Protein AF-A0A813JHK1-F1 (afdb_monomer_lite)

Sequence (325 aa):
DLGLPHCWSEPFTYERCCLAGGDPDCWDHEHQPEVCCHYVQPKTCQRDCLQWDTWRNWLPLLTRWRVKSQSTQDSVLVALFGLLGITNAFYVEFGINDHDNAIQSNSRFLYESTVWMDACDQQFGPRQEFWSLEKGSGTVPKRWHGLLLDVKHSNPGINLHKEEVTWRSVVQIFRKYNVPLEPDYVSIDIDSCDLWVFFALTEVYRPRVLTVEYNAAYPLSNATVADCLRDPPRGSISVLKGGASLASLFLAARERGYIVVWLTCYLDVFLVREDLLCEGQGPRSLRDLEFFGECAGQRVQTEPFAADWNLDFAEWLQQHGRLPF

Radius of gyration: 22.68 Å; chains: 1; bounding box: 59×62×64 Å

pLDDT: mean 80.26, std 18.47, range [34.94, 98.69]

Organism: Polarella glacialis (NCBI:txid89957)

Foldseek 3Di:
DPDDPPQPPDDLALCQLPVVLHDPVSDDPCRGSVNSNVVRVLPQLQDLFDQLVVLVVLLVVADQDDDAAPGRLQVVVLLVCLHNPADQLEEEEEDQPDQPQSRNPSCSCLQPDPDGDNNPVSVDDPDPVVPPPPPPVDPPDRRHDYAYEYCPDADVVNNYDHDDQALVCLCVVCVVVVPDLAHQEYEFDPQFRQLSSVLSSLVRHHYQKYKTWAAQLAALPAFKAFQCLVVDDPCPAPSNQGHTHPNVSCVSQVLSQWAQSDDPQRTITMIGRNSRHDPPHGDDDSVSCVVVRCSHNVDDDPDDRPVPGMDGNVVVCVVPVHRDD

Secondary structure (DSSP, 8-state):
-----GGGSS---HIIIIIS---GGG--SS--HHHHHHHSS------SSB-HHHHHHHGGGS----SSBSSTHHHHHHHHHHHH--SS-EEEEE--S-TTT-TB-SSHHHHH------TT-TT-SS-GGG------SS-PPP--EEEEEESS--BGGGTEEE----TTTHHHHHHHTT--SS-SEEEE-SSS-HHHHHHHHTTT---SEEEEE--TTS-TT--EEE-GGG-PPTT-S-TTT-SB-HHHHHHHHHHTTEEEEEE-TTSEEEEEEGGGBPTT-S--SGGGGGGGGGGSS-S---S---GGGEEEHHHHHHHT-S---

Structure (mmCIF, N/CA/C/O backbone):
data_AF-A0A813JHK1-F1
#
_entry.id   AF-A0A813JHK1-F1
#
loop_
_atom_site.group_PDB
_atom_site.id
_atom_site.type_symbol
_atom_site.label_atom_id
_atom_site.label_alt_id
_atom_site.label_comp_id
_atom_site.label_asym_id
_atom_site.label_entity_id
_atom_site.label_seq_id
_atom_site.pdbx_PDB_ins_code
_atom_site.Cartn_x
_atom_site.Cartn_y
_atom_site.Cartn_z
_atom_site.occupancy
_atom_site.B_iso_or_equiv
_atom_site.auth_seq_id
_atom_site.auth_comp_id
_atom_site.auth_asym_id
_atom_site.auth_atom_id
_atom_site.pdbx_PDB_model_num
ATOM 1 N N . ASP A 1 1 ? -20.945 43.447 36.026 1.00 42.25 1 ASP A N 1
ATOM 2 C CA . ASP A 1 1 ? -20.730 42.035 36.373 1.00 42.25 1 ASP A CA 1
ATOM 3 C C . ASP A 1 1 ? -22.014 41.363 36.789 1.00 42.25 1 ASP A C 1
ATOM 5 O O . ASP A 1 1 ? -22.418 41.446 37.941 1.00 42.25 1 ASP A O 1
ATOM 9 N N . LEU A 1 2 ? -22.687 40.744 35.822 1.00 34.94 2 LEU A N 1
ATOM 10 C CA . LEU A 1 2 ? -23.730 39.765 36.103 1.00 34.94 2 LEU A CA 1
ATOM 11 C C . LEU A 1 2 ? -23.004 38.429 36.266 1.00 34.94 2 LEU A C 1
ATOM 13 O O . LEU A 1 2 ? -22.536 37.867 35.281 1.00 34.94 2 LEU A O 1
ATOM 17 N N . GLY A 1 3 ? -22.810 38.011 37.518 1.00 44.16 3 GLY A N 1
ATOM 18 C CA . GLY A 1 3 ? -22.116 36.779 37.882 1.00 44.16 3 GLY A CA 1
ATOM 19 C C . GLY A 1 3 ? -22.762 35.556 37.242 1.00 44.16 3 GLY A C 1
ATOM 20 O O . GLY A 1 3 ? -23.765 35.052 37.738 1.00 44.16 3 GLY A O 1
ATOM 21 N N . LEU A 1 4 ? -22.168 35.080 36.150 1.00 46.44 4 LEU A N 1
ATOM 22 C CA . LEU A 1 4 ? -22.402 33.730 35.661 1.00 46.44 4 LEU A CA 1
ATOM 23 C C . LEU A 1 4 ? -21.646 32.755 36.582 1.00 46.44 4 LEU A C 1
ATOM 25 O O . LEU A 1 4 ? -20.511 33.056 36.967 1.00 46.44 4 LEU A O 1
ATOM 29 N N . PRO A 1 5 ? -22.242 31.615 36.968 1.00 50.03 5 PRO A N 1
ATOM 30 C CA . PRO A 1 5 ? -21.566 30.622 37.794 1.00 50.03 5 PRO A CA 1
ATOM 31 C C . PRO A 1 5 ? -20.283 30.132 37.109 1.00 50.03 5 PRO A C 1
ATOM 33 O O . PRO A 1 5 ? -20.261 29.923 35.896 1.00 50.03 5 PRO A O 1
ATOM 36 N N . HIS A 1 6 ? -19.235 29.886 37.898 1.00 59.09 6 HIS A N 1
ATOM 37 C CA . HIS A 1 6 ? -17.949 29.292 37.487 1.00 59.09 6 HIS A CA 1
ATOM 38 C C . HIS A 1 6 ? -18.062 27.984 36.669 1.00 59.09 6 HIS A C 1
ATOM 40 O O . HIS A 1 6 ? -17.083 27.519 36.098 1.00 59.09 6 HIS A O 1
ATOM 46 N N . CYS A 1 7 ? -19.253 27.396 36.607 1.00 59.62 7 CYS A N 1
ATOM 47 C CA . CYS A 1 7 ? -19.609 26.155 35.936 1.00 59.62 7 CYS A CA 1
ATOM 48 C C . CYS A 1 7 ? -19.314 26.142 34.421 1.00 59.62 7 CYS A C 1
ATOM 50 O O . CYS A 1 7 ? -18.939 25.099 33.877 1.00 59.62 7 CYS A O 1
ATOM 52 N N . TRP A 1 8 ? -19.448 27.291 33.746 1.00 58.56 8 TRP A N 1
ATOM 53 C CA . TRP A 1 8 ? -19.447 27.395 32.276 1.00 58.56 8 TRP A CA 1
ATOM 54 C C . TRP A 1 8 ? -18.211 28.083 31.672 1.00 58.56 8 TRP A C 1
ATOM 56 O O . TRP A 1 8 ? -18.221 28.450 30.501 1.00 58.56 8 TRP A O 1
ATOM 66 N N . SER A 1 9 ? -17.143 28.293 32.449 1.00 55.38 9 SER A N 1
ATOM 67 C CA . SER A 1 9 ? -15.928 28.975 31.967 1.00 55.38 9 SER A CA 1
ATOM 68 C C . SER A 1 9 ? -14.959 28.082 31.177 1.00 55.38 9 SER A C 1
ATOM 70 O O . SER A 1 9 ? -14.046 28.594 30.536 1.00 55.38 9 SER A O 1
ATOM 72 N N . GLU A 1 10 ? -15.137 26.762 31.243 1.00 56.09 10 GLU A N 1
ATOM 73 C CA . GLU A 1 10 ? -14.333 25.739 30.552 1.00 56.09 10 GLU A CA 1
ATOM 74 C C . GLU A 1 10 ? -15.029 25.284 29.249 1.00 56.09 10 GLU A C 1
ATOM 76 O O . GLU A 1 10 ? -16.262 25.294 29.190 1.00 56.09 10 GLU A O 1
ATOM 81 N N . PRO A 1 11 ? -14.288 24.851 28.209 1.00 57.97 11 PRO A N 1
ATOM 82 C CA . PRO A 1 11 ? -14.870 24.452 26.928 1.00 57.97 11 PRO A CA 1
ATOM 83 C C . PRO A 1 11 ? -15.791 23.224 27.042 1.00 57.97 11 PRO A C 1
ATOM 85 O O . PRO A 1 11 ? -15.526 22.276 27.782 1.00 57.97 11 PRO A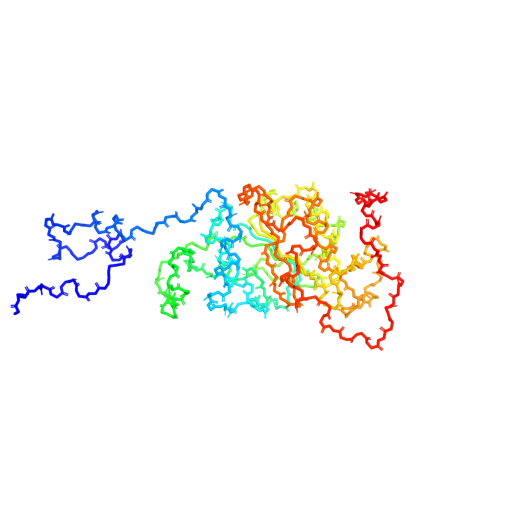 O 1
ATOM 88 N N . PHE A 1 12 ? -16.873 23.225 26.260 1.00 59.25 12 PHE A N 1
ATOM 89 C CA . PHE A 1 12 ? -17.795 22.095 26.137 1.00 59.25 12 PHE A CA 1
ATOM 90 C C . PHE A 1 12 ? -17.113 20.932 25.393 1.00 59.25 12 PHE A C 1
ATOM 92 O O . PHE A 1 12 ? -16.809 21.052 24.206 1.00 59.25 12 PHE A O 1
ATOM 99 N N . THR A 1 13 ? -16.870 19.806 26.071 1.00 60.56 13 THR A N 1
ATOM 100 C CA . THR A 1 13 ? -16.269 18.597 25.475 1.00 60.56 13 THR A CA 1
ATOM 101 C C . THR A 1 13 ? -17.247 17.421 25.480 1.00 60.56 13 THR A C 1
ATOM 103 O O . THR A 1 13 ? -18.101 17.317 26.364 1.00 60.56 13 THR A O 1
ATOM 106 N N . TYR A 1 14 ? -17.104 16.507 24.509 1.00 58.94 14 TYR A N 1
ATOM 107 C CA . TYR A 1 14 ? -17.901 15.273 24.435 1.00 58.94 14 TYR A CA 1
ATOM 108 C C . TYR A 1 14 ? -17.807 14.450 25.722 1.00 58.94 14 TYR A C 1
ATOM 110 O O . TYR A 1 14 ? -18.808 13.966 26.240 1.00 58.94 14 TYR A O 1
ATOM 118 N N . GLU A 1 15 ? -16.608 14.343 26.286 1.00 59.28 15 GLU A N 1
ATOM 119 C CA . GLU A 1 15 ? -16.355 13.556 27.488 1.00 59.28 15 GLU A CA 1
ATOM 120 C C . GLU A 1 15 ? -17.090 14.121 28.708 1.00 59.28 15 GLU A C 1
ATOM 122 O O . GLU A 1 15 ? -17.781 13.384 29.412 1.00 59.28 15 GLU A O 1
ATOM 127 N N . ARG A 1 16 ? -17.056 15.449 28.890 1.00 65.50 16 ARG A N 1
ATOM 128 C CA . ARG A 1 16 ? -17.774 16.122 29.976 1.00 65.50 16 ARG A CA 1
ATOM 129 C C . ARG A 1 16 ? -19.287 16.025 29.808 1.00 65.50 16 ARG A C 1
ATOM 131 O O . ARG A 1 16 ? -19.973 15.766 30.787 1.00 65.50 16 ARG A O 1
ATOM 138 N N . CYS A 1 17 ? -19.811 16.218 28.600 1.00 66.12 17 CYS A N 1
ATOM 139 C CA . CYS A 1 17 ? -21.258 16.314 28.402 1.00 66.12 17 CYS A CA 1
ATOM 140 C C . CYS A 1 17 ? -21.968 14.987 28.109 1.00 66.12 17 CYS A C 1
ATOM 142 O O . CYS A 1 17 ? -23.141 14.865 28.445 1.00 66.12 17 CYS A O 1
ATOM 144 N N . CYS A 1 18 ? -21.295 14.002 27.510 1.00 62.12 18 CYS A N 1
ATOM 145 C CA . CYS A 1 18 ? -21.918 12.746 27.077 1.00 62.12 18 CYS A CA 1
ATOM 146 C C . CYS A 1 18 ? -21.452 11.514 27.859 1.00 62.12 18 CYS A C 1
ATOM 148 O O . CYS A 1 18 ? -22.245 10.596 28.050 1.00 62.12 18 CYS A O 1
ATOM 150 N N . LEU A 1 19 ? -20.184 11.457 28.287 1.00 56.97 19 LEU A N 1
ATOM 151 C CA . LEU A 1 19 ? -19.627 10.264 28.946 1.00 56.97 19 LEU A CA 1
ATOM 152 C C . LEU A 1 19 ? -19.660 10.366 30.472 1.00 56.97 19 LEU A C 1
ATOM 154 O O . LEU A 1 19 ? -20.013 9.401 31.143 1.00 56.97 19 LEU A O 1
ATOM 158 N N . ALA A 1 20 ? -19.328 11.536 31.016 1.00 60.69 20 ALA A N 1
ATOM 159 C CA . ALA A 1 20 ? -19.311 11.780 32.456 1.00 60.69 20 ALA A CA 1
ATOM 160 C C . ALA A 1 20 ? -20.668 12.246 33.022 1.00 60.69 20 ALA A C 1
ATOM 162 O O . ALA A 1 20 ? -20.803 12.359 34.236 1.00 60.69 20 ALA A O 1
ATOM 163 N N . GLY A 1 21 ? -21.661 12.537 32.167 1.00 58.38 21 GLY A N 1
ATOM 164 C CA . GLY A 1 21 ? -22.967 13.085 32.576 1.00 58.38 21 GLY A CA 1
ATOM 165 C C . GLY A 1 21 ? -22.928 14.539 33.079 1.00 58.38 21 GLY A C 1
ATOM 166 O O . GLY A 1 21 ? -23.932 15.036 33.588 1.00 58.38 21 GLY A O 1
ATOM 167 N N . GLY A 1 22 ? -21.779 15.208 32.914 1.00 63.53 22 GLY A N 1
ATOM 168 C CA . GLY A 1 22 ? -21.416 16.516 33.465 1.00 63.53 22 GLY A CA 1
ATOM 169 C C . GLY A 1 22 ? -21.589 16.630 34.976 1.00 63.53 22 GLY A C 1
ATOM 170 O O . GLY A 1 22 ? -21.744 15.639 35.681 1.00 63.53 22 GLY A O 1
ATOM 171 N N . ASP A 1 23 ? -21.509 17.857 35.480 1.00 69.06 23 ASP A N 1
ATOM 172 C CA . ASP A 1 23 ? -21.766 18.140 36.890 1.00 69.06 23 ASP A CA 1
ATOM 173 C C . ASP A 1 23 ? -23.269 18.437 37.060 1.00 69.06 23 ASP A C 1
ATOM 175 O O . ASP A 1 23 ? -23.745 19.416 36.476 1.00 69.06 23 ASP A O 1
ATOM 179 N N . PRO A 1 24 ? -24.027 17.613 37.816 1.00 67.38 24 PRO A N 1
ATOM 180 C CA . PRO A 1 24 ? -25.462 17.792 38.021 1.00 67.38 24 PRO A CA 1
ATOM 181 C C . PRO A 1 24 ? -25.850 19.176 38.541 1.00 67.38 24 PRO A C 1
ATOM 183 O O . PRO A 1 24 ? -26.925 19.670 38.205 1.00 67.38 24 PRO A O 1
ATOM 186 N N . ASP A 1 25 ? -24.965 19.800 39.320 1.00 71.31 25 ASP A N 1
ATOM 187 C CA . ASP A 1 25 ? -25.189 21.108 39.93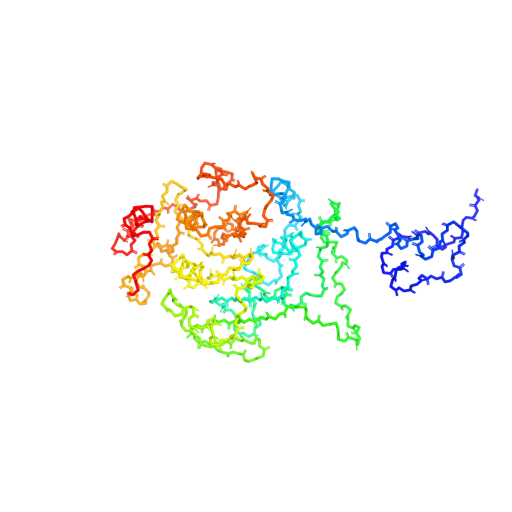5 1.00 71.31 25 ASP A CA 1
ATOM 188 C C . ASP A 1 25 ? -24.991 22.263 38.939 1.00 71.31 25 ASP A C 1
ATOM 190 O O . ASP A 1 25 ? -25.311 23.415 39.237 1.00 71.31 25 ASP A O 1
ATOM 194 N N . CYS A 1 26 ? -24.471 21.966 37.745 1.00 66.38 26 CYS A N 1
ATOM 195 C CA . CYS A 1 26 ? -24.264 22.937 36.678 1.00 66.38 26 CYS A CA 1
ATOM 196 C C . CYS A 1 26 ? -25.444 23.021 35.703 1.00 66.38 26 CYS A C 1
ATOM 198 O O . CYS A 1 26 ? -25.510 23.993 34.959 1.00 66.38 26 CYS A O 1
ATOM 200 N N . TRP A 1 27 ? -26.352 22.041 35.670 1.00 71.94 27 TRP A N 1
ATOM 201 C CA . TRP A 1 27 ? -27.422 21.993 34.671 1.00 71.94 27 TRP A CA 1
ATOM 202 C C . TRP A 1 27 ? -28.578 22.939 34.994 1.00 71.94 27 TRP A C 1
ATOM 204 O O . TRP A 1 27 ? -29.028 23.044 36.135 1.00 71.94 27 TRP A O 1
ATOM 214 N N . ASP A 1 28 ? -29.108 23.591 33.963 1.00 74.75 28 ASP A N 1
ATOM 215 C CA . ASP A 1 28 ? -30.280 24.458 34.065 1.00 74.75 28 ASP A CA 1
ATOM 216 C C . ASP A 1 28 ? -31.325 24.107 32.989 1.00 74.75 28 ASP A C 1
ATOM 218 O O . ASP A 1 28 ? -31.254 23.072 32.322 1.00 74.75 28 ASP A O 1
ATOM 222 N N . HIS A 1 29 ? -32.366 24.931 32.858 1.00 68.19 29 HIS A N 1
ATOM 223 C CA . HIS A 1 29 ? -33.428 24.694 31.879 1.00 68.19 29 HIS A CA 1
ATOM 224 C C . HIS A 1 29 ? -32.975 24.864 30.416 1.00 68.19 29 HIS A C 1
ATOM 226 O O . HIS A 1 29 ? -33.667 24.370 29.528 1.00 68.19 29 HIS A O 1
ATOM 232 N N . GLU A 1 30 ? -31.850 25.535 30.160 1.00 60.78 30 GLU A N 1
ATOM 233 C CA . GLU A 1 30 ? -31.286 25.768 28.823 1.00 60.78 30 GLU A CA 1
ATOM 234 C C . GLU A 1 30 ? -30.111 24.821 28.511 1.00 60.78 30 GLU A C 1
ATOM 236 O O . GLU A 1 30 ? -29.939 24.400 27.366 1.00 60.78 30 GLU A O 1
ATOM 241 N N . HIS A 1 31 ? -29.341 24.420 29.523 1.00 65.00 31 HIS A N 1
ATOM 242 C CA . HIS A 1 31 ? -28.158 23.575 29.418 1.00 65.00 31 HIS A CA 1
ATOM 243 C C . HIS A 1 31 ? -28.402 22.261 30.163 1.00 65.00 31 HIS A C 1
ATOM 245 O O . HIS A 1 31 ? -28.110 22.140 31.350 1.00 65.00 31 HIS A O 1
ATOM 251 N N . GLN A 1 32 ? -28.954 21.271 29.462 1.00 73.19 32 GLN A N 1
ATOM 252 C CA . GLN A 1 32 ? -29.138 19.903 29.963 1.00 73.19 32 GLN A CA 1
ATOM 253 C C . GLN A 1 32 ? -28.104 18.953 29.342 1.00 73.19 32 GLN A C 1
ATOM 255 O O . GLN A 1 32 ? -27.616 19.253 28.245 1.00 73.19 32 GLN A O 1
ATOM 260 N N . PRO A 1 33 ? -27.785 17.805 29.979 1.00 64.69 33 PRO A N 1
ATOM 261 C CA . PRO A 1 33 ? -26.865 16.813 29.427 1.00 64.69 33 PRO A CA 1
ATOM 262 C C . PRO A 1 33 ? -27.186 16.454 27.980 1.00 64.69 33 PRO A C 1
ATOM 264 O O . PRO A 1 33 ? -26.290 16.424 27.151 1.00 64.69 33 PRO A O 1
ATOM 267 N N . GLU A 1 34 ? -28.459 16.261 27.638 1.00 66.06 34 GLU A N 1
ATOM 268 C CA . GLU A 1 34 ? -28.906 15.875 26.299 1.00 66.06 34 GLU A CA 1
ATOM 269 C C . GLU A 1 34 ? -28.667 16.989 25.275 1.00 66.06 34 GLU A C 1
ATOM 271 O O . GLU A 1 34 ? -28.234 16.725 24.153 1.00 66.06 34 GLU A O 1
ATOM 276 N N . VAL A 1 35 ? -28.908 18.242 25.670 1.00 68.31 35 VAL A N 1
ATOM 277 C CA . VAL A 1 35 ? -28.698 19.424 24.825 1.00 68.31 35 VAL A CA 1
ATOM 278 C C . VAL A 1 35 ? -27.205 19.667 24.641 1.00 68.31 35 VAL A C 1
ATOM 280 O O . VAL A 1 35 ? -26.747 19.768 23.505 1.00 68.31 35 VAL A O 1
ATOM 283 N N . CYS A 1 36 ? -26.422 19.677 25.726 1.00 65.00 36 CYS A N 1
ATOM 284 C CA . CYS A 1 36 ? -24.972 19.794 25.621 1.00 65.00 36 CYS A CA 1
ATOM 285 C C . CYS A 1 36 ? -24.412 18.662 24.761 1.00 65.00 36 CYS A C 1
ATOM 287 O O . CYS A 1 36 ? -23.691 18.915 23.798 1.00 65.00 36 CYS A O 1
ATOM 289 N N . CYS A 1 37 ? -24.803 17.422 25.058 1.00 64.44 37 CYS A N 1
ATOM 290 C CA . CYS A 1 37 ? -24.355 16.241 24.348 1.00 64.44 37 CYS A CA 1
ATOM 291 C C . CYS A 1 37 ? -24.726 16.284 22.866 1.00 64.44 37 CYS A C 1
ATOM 293 O O . CYS A 1 37 ? -23.941 15.802 22.061 1.00 64.44 37 CYS A O 1
ATOM 295 N N . HIS A 1 38 ? -25.850 16.900 22.482 1.00 62.84 38 HIS A N 1
ATOM 296 C CA . HIS A 1 38 ? -26.208 17.160 21.086 1.00 62.84 38 HIS A CA 1
ATOM 297 C C . HIS A 1 38 ? -25.238 18.136 20.395 1.00 62.84 38 HIS A C 1
ATOM 299 O O . HIS A 1 38 ? -24.816 17.886 19.267 1.00 62.84 38 HIS A O 1
ATOM 305 N N . TYR A 1 39 ? -24.849 19.222 21.072 1.00 54.62 39 TYR A N 1
ATOM 306 C CA . TYR A 1 39 ? -23.925 20.233 20.537 1.00 54.62 39 TYR A CA 1
ATOM 307 C C . TYR A 1 39 ? -22.465 19.775 20.484 1.00 54.62 39 TYR A C 1
ATOM 309 O O . TYR A 1 39 ? -21.726 20.219 19.605 1.00 54.62 39 TYR A O 1
ATOM 317 N N . VAL A 1 40 ? -22.058 18.888 21.397 1.00 53.84 40 VAL A N 1
ATOM 318 C CA . VAL A 1 40 ? -20.711 18.302 21.435 1.00 53.84 40 VAL A CA 1
ATOM 319 C C . VAL A 1 40 ? -20.647 16.874 20.907 1.00 53.84 40 VAL A C 1
ATOM 321 O O . VAL A 1 40 ? -19.587 16.258 21.024 1.00 53.84 40 VAL A O 1
ATOM 324 N N . GLN A 1 41 ? -21.741 16.328 20.348 1.00 47.81 41 GLN A N 1
ATOM 325 C CA . GLN A 1 41 ? -21.682 15.059 19.617 1.00 47.81 41 GLN A CA 1
ATOM 326 C C . GLN A 1 41 ? -20.492 15.176 18.659 1.00 47.81 41 GLN A C 1
ATOM 328 O O . GLN A 1 41 ? -20.460 16.145 17.885 1.00 47.81 41 GLN A O 1
ATOM 333 N N . PRO A 1 42 ? -19.529 14.238 18.654 1.00 48.31 42 PRO A N 1
ATOM 334 C CA . PRO A 1 42 ? -18.644 14.118 17.522 1.00 48.31 42 PRO A CA 1
ATOM 335 C C . PRO A 1 42 ? -19.577 13.938 16.334 1.00 48.31 42 PRO A C 1
ATOM 337 O O . PRO A 1 42 ? -20.303 12.948 16.233 1.00 48.31 42 PRO A O 1
ATOM 340 N N . LYS A 1 43 ? -19.654 14.959 15.475 1.00 44.19 43 LYS A N 1
ATOM 341 C CA . LYS A 1 43 ? -20.322 14.814 14.190 1.00 44.19 43 LYS A CA 1
ATOM 342 C C . LYS A 1 43 ? -19.617 13.635 13.545 1.00 44.19 43 LYS A C 1
ATOM 344 O O . LYS A 1 43 ? -18.437 13.746 13.226 1.00 44.19 43 LYS A O 1
ATOM 349 N N . THR A 1 44 ? -20.298 12.497 13.436 1.00 44.69 44 THR A N 1
ATOM 350 C CA . THR A 1 44 ? -19.735 11.314 12.797 1.00 44.69 44 THR A CA 1
ATOM 351 C C . THR A 1 44 ? -19.372 11.721 11.383 1.00 44.69 44 THR A C 1
ATOM 353 O O . THR A 1 44 ? -20.244 11.977 10.556 1.00 44.69 44 THR A O 1
ATOM 356 N N . CYS A 1 45 ? -18.075 11.860 11.141 1.00 50.78 45 CYS A N 1
ATOM 357 C CA . CYS A 1 45 ? -17.541 12.308 9.866 1.00 50.78 45 CYS A CA 1
ATOM 358 C C . CYS A 1 45 ? -17.109 11.173 8.960 1.00 50.78 45 CYS A C 1
ATOM 360 O O . CYS A 1 45 ? -16.491 11.420 7.924 1.00 50.78 45 CYS A O 1
ATOM 362 N N . GLN A 1 46 ? -17.524 9.953 9.310 1.00 53.69 46 GLN A N 1
ATOM 363 C CA . GLN A 1 46 ? -17.720 8.920 8.315 1.00 53.69 46 GLN A CA 1
ATOM 364 C C . GLN A 1 46 ? -18.650 9.469 7.244 1.00 53.69 46 GLN A C 1
ATOM 366 O O . GLN A 1 46 ? -19.842 9.681 7.459 1.00 53.69 46 GLN A O 1
ATOM 371 N N . ARG A 1 47 ? -18.053 9.758 6.097 1.00 65.62 47 ARG A N 1
ATOM 372 C CA . ARG A 1 47 ? -18.794 10.032 4.880 1.00 65.62 47 ARG A CA 1
ATOM 373 C C . ARG A 1 47 ? -19.043 8.696 4.206 1.00 65.62 47 ARG A C 1
ATOM 375 O O . ARG A 1 47 ? -18.212 7.796 4.303 1.00 65.62 47 ARG A O 1
ATOM 382 N N . ASP A 1 48 ? -20.136 8.605 3.460 1.00 78.31 48 ASP A N 1
ATOM 383 C CA . ASP A 1 48 ? -20.427 7.419 2.648 1.00 78.31 48 ASP A CA 1
ATOM 384 C C . ASP A 1 48 ? -19.289 7.114 1.657 1.00 78.31 48 ASP A C 1
ATOM 386 O O . ASP A 1 48 ? -19.100 5.972 1.246 1.00 78.31 48 ASP A O 1
ATOM 390 N N . CYS A 1 49 ? -18.512 8.139 1.288 1.00 88.25 49 CYS A N 1
ATOM 391 C CA . CYS A 1 49 ? -17.372 8.042 0.392 1.00 88.25 49 CYS A CA 1
ATOM 392 C C . CYS A 1 49 ? -16.309 9.126 0.666 1.00 88.25 49 CYS A C 1
ATOM 394 O O . CYS A 1 49 ? -16.593 10.215 1.181 1.00 88.25 49 CYS A O 1
ATOM 396 N N . LEU A 1 50 ? -15.062 8.852 0.280 1.00 89.88 50 LEU A N 1
ATOM 397 C CA . LEU A 1 50 ? -13.931 9.774 0.360 1.00 89.88 50 LEU A CA 1
ATOM 398 C C . LEU A 1 50 ? -13.998 10.826 -0.759 1.00 89.88 50 LEU A C 1
ATOM 400 O O . LEU A 1 50 ? -13.826 10.519 -1.940 1.00 89.88 50 LEU A O 1
ATOM 404 N N . GLN A 1 51 ? -14.174 12.094 -0.378 1.00 89.88 51 GLN A N 1
ATOM 405 C CA . GLN A 1 51 ? -13.968 13.246 -1.265 1.00 89.88 51 GLN A CA 1
ATOM 406 C C . GLN A 1 51 ? -12.470 13.560 -1.364 1.00 89.88 51 GLN A C 1
ATOM 408 O O . GLN A 1 51 ? -11.955 14.418 -0.643 1.00 89.88 51 GLN A O 1
ATOM 413 N N . TRP A 1 52 ? -11.765 12.820 -2.220 1.00 91.94 52 TRP A N 1
ATOM 414 C CA . TRP A 1 52 ? -10.312 12.897 -2.374 1.00 91.94 52 TRP A CA 1
ATOM 415 C C . TRP A 1 52 ? -9.781 14.313 -2.628 1.00 91.94 52 TRP A C 1
ATOM 417 O O . TRP A 1 52 ? -8.803 14.691 -1.996 1.00 91.94 52 TRP A O 1
ATOM 427 N N . ASP A 1 53 ? -10.416 15.126 -3.478 1.00 87.62 53 ASP A N 1
ATOM 428 C CA . ASP A 1 53 ? -9.953 16.494 -3.752 1.00 87.62 53 ASP A CA 1
ATOM 429 C C . ASP A 1 53 ? -9.995 17.386 -2.509 1.00 87.62 53 ASP A C 1
ATOM 431 O O . ASP A 1 53 ? -9.097 18.194 -2.276 1.00 87.62 53 ASP A O 1
ATOM 435 N N . THR A 1 54 ? -11.022 17.234 -1.675 1.00 85.69 54 THR A N 1
ATOM 436 C CA . THR A 1 54 ? -11.092 17.941 -0.393 1.00 85.69 54 THR A CA 1
ATOM 437 C C . THR A 1 54 ? -10.031 17.409 0.561 1.00 85.69 54 THR A C 1
ATOM 439 O O . THR A 1 54 ? -9.281 18.187 1.148 1.00 85.69 54 THR A O 1
ATOM 442 N N . TRP A 1 55 ? -9.937 16.085 0.685 1.00 86.38 55 TRP A N 1
ATOM 443 C CA . TRP A 1 55 ? -9.015 15.437 1.609 1.00 86.38 55 TRP A CA 1
ATOM 444 C C . TRP A 1 55 ? -7.547 15.740 1.285 1.00 86.38 55 TRP A C 1
ATOM 446 O O . TRP A 1 55 ? -6.798 16.141 2.173 1.00 86.38 55 TRP A O 1
ATOM 456 N N . ARG A 1 56 ? -7.143 15.647 0.012 1.00 86.50 56 ARG A N 1
ATOM 457 C CA . ARG A 1 56 ? -5.764 15.908 -0.430 1.00 86.50 56 ARG A CA 1
ATOM 458 C C . ARG A 1 56 ? -5.337 17.361 -0.242 1.00 86.50 56 ARG A C 1
ATOM 460 O O . ARG A 1 56 ? -4.152 17.619 -0.090 1.00 86.50 56 ARG A O 1
ATOM 467 N N . ASN A 1 57 ? -6.280 18.304 -0.297 1.00 83.31 57 ASN A N 1
ATOM 468 C CA . ASN A 1 57 ? -6.000 19.725 -0.085 1.00 83.31 57 ASN A CA 1
ATOM 469 C C . ASN A 1 57 ? -5.948 20.065 1.408 1.00 83.31 57 ASN A C 1
ATOM 471 O O . ASN A 1 57 ? -5.245 20.989 1.803 1.00 83.31 57 ASN A O 1
ATOM 475 N N . TRP A 1 58 ? -6.672 19.310 2.233 1.00 81.31 58 TRP A N 1
ATOM 476 C CA . TRP A 1 58 ? -6.690 19.475 3.681 1.00 81.31 58 TRP A CA 1
ATOM 477 C C . TRP A 1 58 ? -5.486 18.825 4.371 1.00 81.31 58 TRP A C 1
ATOM 479 O O . TRP A 1 58 ? -4.883 19.441 5.244 1.00 81.31 58 TRP A O 1
ATOM 489 N N . LEU A 1 59 ? -5.091 17.614 3.967 1.00 81.31 59 LEU A N 1
ATOM 490 C CA . LEU A 1 59 ? -4.028 16.855 4.633 1.00 81.31 59 LEU A CA 1
ATOM 491 C C . LEU A 1 59 ? -2.686 17.619 4.758 1.00 81.31 59 LEU A C 1
ATOM 493 O O . LEU A 1 59 ? -2.098 17.570 5.839 1.00 81.31 59 LEU A O 1
ATOM 497 N N . PRO A 1 60 ? -2.190 18.361 3.742 1.00 81.06 60 PRO A N 1
ATOM 498 C CA . PRO A 1 60 ? -0.971 19.166 3.868 1.00 81.06 60 PRO A CA 1
ATOM 499 C C . PRO A 1 60 ? -1.074 20.328 4.865 1.00 81.06 60 PRO A C 1
ATOM 501 O O . PRO A 1 60 ? -0.042 20.826 5.306 1.00 81.06 60 PRO A O 1
ATOM 504 N N . LEU A 1 61 ? -2.291 20.779 5.194 1.00 74.62 61 LEU A N 1
ATOM 505 C CA . LEU A 1 61 ? -2.533 21.849 6.170 1.00 74.62 61 LEU A CA 1
ATOM 506 C C . LEU A 1 61 ? -2.431 21.341 7.610 1.00 74.62 61 LEU A C 1
ATOM 508 O O . LEU A 1 61 ? -2.303 22.138 8.539 1.00 74.62 61 LEU A O 1
ATOM 512 N N . LEU A 1 62 ? -2.484 20.024 7.805 1.00 69.44 62 LEU A N 1
ATOM 513 C CA . LEU A 1 62 ? -2.246 19.411 9.098 1.00 69.44 62 LEU A CA 1
ATOM 514 C C . LEU A 1 62 ? -0.752 19.267 9.358 1.00 69.44 62 LEU A C 1
ATOM 516 O O . LEU A 1 62 ? 0.038 18.919 8.475 1.00 69.44 62 LEU A O 1
ATOM 520 N N . THR A 1 63 ? -0.373 19.422 10.623 1.00 72.25 63 THR A N 1
ATOM 521 C CA . THR A 1 63 ? 0.932 18.964 11.095 1.00 72.25 63 THR A CA 1
ATOM 522 C C . THR A 1 63 ? 0.994 17.447 10.949 1.00 72.25 63 THR A C 1
ATOM 524 O O . THR A 1 63 ? 0.442 16.715 11.769 1.00 72.25 63 THR A O 1
ATOM 527 N N . ARG A 1 64 ? 1.657 16.966 9.894 1.00 81.81 64 ARG A N 1
ATOM 528 C CA . ARG A 1 64 ? 1.969 15.544 9.724 1.00 81.81 64 ARG A CA 1
ATOM 529 C C . ARG A 1 64 ? 2.953 15.107 10.804 1.00 81.81 64 ARG A C 1
ATOM 531 O O . ARG A 1 64 ? 3.915 15.815 11.101 1.00 81.81 64 ARG A O 1
ATOM 538 N N . TRP A 1 65 ? 2.717 13.937 11.377 1.00 82.50 65 TRP A N 1
ATOM 539 C CA . TRP A 1 65 ? 3.476 13.424 12.514 1.00 82.50 65 TRP A CA 1
ATOM 540 C C . TRP A 1 65 ? 3.795 11.938 12.338 1.00 82.50 65 TRP A C 1
ATOM 542 O O . TRP A 1 65 ? 3.267 11.263 11.453 1.00 82.50 65 TRP A O 1
ATOM 552 N N . ARG A 1 66 ? 4.710 11.463 13.184 1.00 85.00 66 AR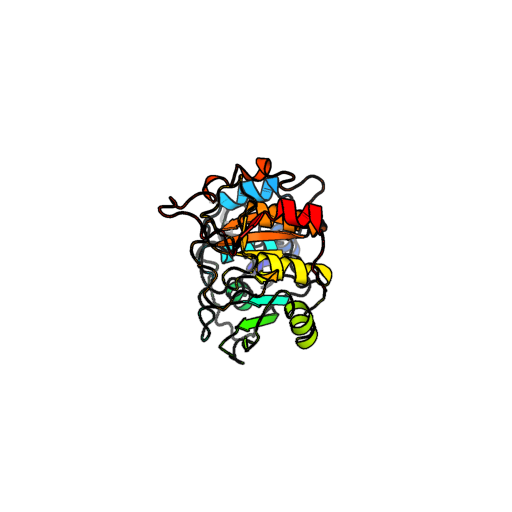G A N 1
ATOM 553 C CA . ARG A 1 66 ? 5.254 10.106 13.205 1.00 85.00 66 ARG A CA 1
ATOM 554 C C . ARG A 1 66 ? 5.404 9.648 14.651 1.00 85.00 66 ARG A C 1
ATOM 556 O O . ARG A 1 66 ? 5.944 10.393 15.466 1.00 85.00 66 ARG A O 1
ATOM 563 N N . VAL A 1 67 ? 5.010 8.413 14.932 1.00 82.56 67 VAL A N 1
ATOM 564 C CA . VAL A 1 67 ? 5.236 7.714 16.204 1.00 82.56 67 VAL A CA 1
ATOM 565 C C . VAL A 1 67 ? 5.900 6.357 15.972 1.00 82.56 67 VAL A C 1
ATOM 567 O O . VAL A 1 67 ? 6.891 6.052 16.635 1.00 82.56 67 VAL A O 1
ATOM 570 N N . LYS A 1 68 ? 5.379 5.545 15.045 1.00 86.81 68 LYS A N 1
ATOM 571 C CA . LYS A 1 68 ? 5.860 4.191 14.747 1.00 86.81 68 LYS A CA 1
ATOM 572 C C . LYS A 1 68 ? 6.407 4.058 13.339 1.00 86.81 68 LYS A C 1
ATOM 574 O O . LYS A 1 68 ? 7.517 3.548 13.230 1.00 86.81 68 LYS A O 1
ATOM 579 N N . SER A 1 69 ? 5.703 4.535 12.311 1.00 90.56 69 SER A N 1
ATOM 580 C CA . SER A 1 69 ? 6.085 4.356 10.902 1.00 90.56 69 SER A CA 1
ATOM 581 C C . SER A 1 69 ? 7.477 4.897 10.563 1.00 90.56 69 SER A C 1
ATOM 583 O O . SER A 1 69 ? 8.098 5.591 11.365 1.00 90.56 69 SER A O 1
ATOM 585 N N . GLN A 1 70 ? 8.009 4.609 9.373 1.00 88.19 70 GLN A N 1
ATOM 586 C CA . GLN A 1 70 ? 9.309 5.147 8.930 1.00 88.19 70 GLN A CA 1
ATOM 587 C C . GLN A 1 70 ? 9.306 6.682 8.795 1.00 88.19 70 GLN A C 1
ATOM 589 O O . GLN A 1 70 ? 10.293 7.351 9.112 1.00 88.19 70 GLN A O 1
ATOM 594 N N . SER A 1 71 ? 8.178 7.247 8.369 1.00 92.12 71 SER A N 1
ATOM 595 C CA . SER A 1 71 ? 7.951 8.676 8.159 1.00 92.12 71 SER A CA 1
ATOM 596 C C . SER A 1 71 ? 6.541 9.036 8.650 1.00 92.12 71 SER A C 1
ATOM 598 O O . SER A 1 71 ? 6.159 8.628 9.740 1.00 92.12 71 SER A O 1
ATOM 600 N N . THR A 1 72 ? 5.770 9.809 7.890 1.00 89.88 72 THR A N 1
ATOM 601 C CA . THR A 1 72 ? 4.462 10.353 8.298 1.00 89.88 72 THR A CA 1
ATOM 602 C C . THR A 1 72 ? 3.266 9.423 8.067 1.00 89.88 72 THR A C 1
ATOM 604 O O . THR A 1 72 ? 2.128 9.872 8.238 1.00 89.88 72 THR A O 1
ATOM 607 N N . GLN A 1 73 ? 3.493 8.154 7.697 1.00 93.00 73 GLN A N 1
ATOM 608 C CA . GLN A 1 73 ? 2.429 7.197 7.377 1.00 93.00 73 GLN A CA 1
ATOM 609 C C . GLN A 1 73 ? 1.393 7.081 8.500 1.00 93.00 73 GLN A C 1
ATOM 611 O O . GLN A 1 73 ? 0.205 7.067 8.193 1.00 93.00 73 GLN A O 1
ATOM 616 N N . ASP A 1 74 ? 1.811 7.098 9.773 1.00 87.62 74 ASP A N 1
ATOM 617 C CA . ASP A 1 74 ? 0.890 7.055 10.918 1.00 87.62 74 ASP A CA 1
ATOM 618 C C . ASP A 1 74 ? -0.206 8.130 10.810 1.00 87.62 74 ASP A C 1
ATOM 620 O O . ASP A 1 74 ? -1.400 7.831 10.841 1.00 87.62 74 ASP A O 1
ATOM 624 N N . SER A 1 75 ? 0.192 9.394 10.620 1.00 85.50 75 SER A N 1
ATOM 625 C CA . SER A 1 75 ? -0.752 10.512 10.527 1.00 85.50 75 SER A CA 1
ATOM 626 C C . SER A 1 75 ? -1.649 10.437 9.289 1.00 85.50 75 SER A C 1
ATOM 628 O O . SER A 1 75 ? -2.824 10.794 9.364 1.00 85.50 75 SER A O 1
ATOM 630 N N . VAL A 1 76 ? -1.126 9.926 8.168 1.00 90.94 76 VAL A N 1
ATOM 631 C CA . VAL A 1 76 ? -1.888 9.744 6.923 1.00 90.94 76 VAL A CA 1
ATOM 632 C C . VAL A 1 76 ? -2.934 8.642 7.084 1.00 90.94 76 VAL A C 1
ATOM 634 O O . VAL A 1 76 ? -4.088 8.845 6.709 1.00 90.94 76 VAL A O 1
ATOM 637 N N . LEU A 1 77 ? -2.565 7.499 7.672 1.00 91.06 77 LEU A N 1
ATOM 638 C CA . LEU A 1 77 ? -3.481 6.385 7.928 1.00 91.06 77 LEU A CA 1
ATOM 639 C C . LEU A 1 77 ? -4.594 6.796 8.887 1.00 91.06 77 LEU A C 1
ATOM 641 O O . LEU A 1 77 ? -5.761 6.517 8.618 1.00 91.06 77 LEU A O 1
ATOM 645 N N . VAL A 1 78 ? -4.260 7.508 9.966 1.00 84.81 78 VAL A N 1
ATOM 646 C CA . VAL A 1 78 ? -5.267 8.019 10.904 1.00 84.81 78 VAL A CA 1
ATOM 647 C C . VAL A 1 78 ? -6.210 9.003 10.209 1.00 84.81 78 VAL A C 1
ATOM 649 O O . VAL A 1 78 ? -7.421 8.903 10.385 1.00 84.81 78 VAL A O 1
ATOM 652 N N . ALA A 1 79 ? -5.694 9.909 9.373 1.00 82.50 79 ALA A N 1
ATOM 653 C CA . ALA A 1 79 ? -6.528 10.837 8.610 1.00 82.50 79 ALA A CA 1
ATOM 654 C C . ALA A 1 79 ? -7.439 10.127 7.589 1.00 82.50 79 ALA A C 1
ATOM 656 O O . ALA A 1 79 ? -8.588 10.530 7.413 1.00 82.50 79 ALA A O 1
ATOM 657 N N . LEU A 1 80 ? -6.952 9.073 6.922 1.00 88.38 80 LEU A N 1
ATOM 658 C CA . LEU A 1 80 ? -7.747 8.265 5.990 1.00 88.38 80 LEU A CA 1
ATOM 659 C C . LEU A 1 80 ? -8.849 7.494 6.720 1.00 88.38 80 LEU A C 1
ATOM 661 O O . LEU A 1 80 ? -10.022 7.616 6.368 1.00 88.38 80 LEU A O 1
ATOM 665 N N . PHE A 1 81 ? -8.498 6.725 7.753 1.00 86.94 81 PHE A N 1
ATOM 666 C CA . PHE A 1 81 ? -9.468 5.929 8.506 1.00 86.94 81 PHE A CA 1
ATOM 667 C C . PHE A 1 81 ? -10.407 6.780 9.365 1.00 86.94 81 PHE A C 1
ATOM 669 O O . PHE A 1 81 ? -11.516 6.336 9.634 1.00 86.94 81 PHE A O 1
ATOM 676 N N . GLY A 1 82 ? -10.040 8.011 9.726 1.00 78.75 82 GLY A N 1
ATOM 677 C CA . GLY A 1 82 ? -10.962 8.967 10.349 1.00 78.75 82 GLY A CA 1
ATOM 678 C C . GLY A 1 82 ? -12.126 9.380 9.435 1.00 78.75 82 GLY A C 1
ATOM 679 O O . GLY A 1 82 ? -13.196 9.727 9.927 1.00 78.75 82 GLY A O 1
ATOM 680 N N . LEU A 1 83 ? -11.950 9.305 8.109 1.00 78.62 83 LEU A N 1
ATOM 681 C CA . LEU A 1 83 ? -13.007 9.584 7.125 1.00 78.62 83 LEU A CA 1
ATOM 682 C C . LEU A 1 83 ? -13.678 8.321 6.589 1.00 78.62 83 LEU A C 1
ATOM 684 O O . LEU A 1 83 ? -14.896 8.285 6.446 1.00 78.62 83 LEU A O 1
ATOM 688 N N . LEU A 1 84 ? -12.890 7.291 6.277 1.00 84.88 84 LEU A N 1
ATOM 689 C CA . LEU A 1 84 ? -13.394 6.015 5.763 1.00 84.88 84 LEU A CA 1
ATOM 690 C C . LEU A 1 84 ? -14.059 5.173 6.860 1.00 84.88 84 LEU A C 1
ATOM 692 O O . LEU A 1 84 ? -14.827 4.253 6.570 1.00 84.88 84 LEU A O 1
ATOM 696 N N . GLY A 1 85 ? -13.702 5.424 8.119 1.00 80.94 85 GLY A N 1
ATOM 697 C CA . GLY A 1 85 ? -13.921 4.516 9.236 1.00 80.94 85 GLY A CA 1
ATOM 698 C C . GLY A 1 85 ? -13.299 3.138 9.029 1.00 80.94 85 GLY A C 1
ATOM 699 O O . GLY A 1 85 ? -12.603 2.871 8.047 1.00 80.94 85 GLY A O 1
ATOM 700 N N . ILE A 1 86 ? -13.588 2.232 9.956 1.00 86.00 86 ILE A N 1
ATOM 701 C CA . ILE A 1 86 ? -13.096 0.850 9.957 1.00 86.00 86 ILE A CA 1
ATOM 702 C C . ILE A 1 86 ? -14.266 -0.132 9.904 1.00 86.00 86 ILE A C 1
ATOM 704 O O . ILE A 1 86 ? -15.365 0.192 10.353 1.00 86.00 86 ILE A O 1
ATOM 708 N N . THR A 1 87 ? -14.027 -1.325 9.368 1.00 88.88 87 THR A N 1
ATOM 709 C CA . THR A 1 87 ? -15.030 -2.388 9.234 1.00 88.88 87 THR A CA 1
ATOM 710 C C . THR A 1 87 ? -14.711 -3.566 10.149 1.00 88.88 87 THR A C 1
ATOM 712 O O . THR A 1 87 ? -15.430 -3.814 11.113 1.00 88.88 87 THR A O 1
ATOM 715 N N . ASN A 1 88 ? -13.612 -4.271 9.886 1.00 89.56 88 ASN A N 1
ATOM 716 C CA . ASN A 1 88 ? -13.144 -5.420 10.666 1.00 89.56 88 ASN A CA 1
ATOM 717 C C . ASN A 1 88 ? -11.938 -5.096 11.554 1.00 89.56 88 ASN A C 1
ATOM 719 O O . ASN A 1 88 ? -11.511 -5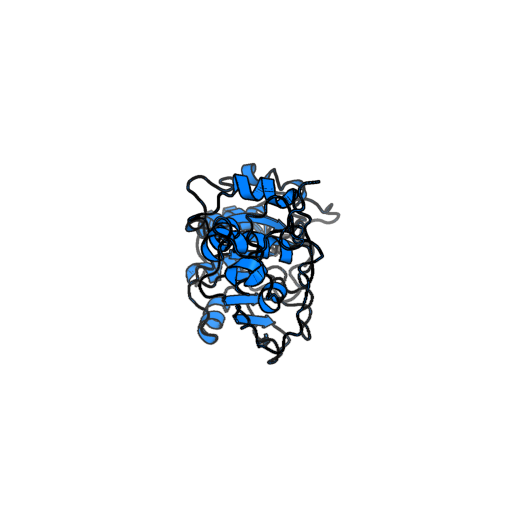.947 12.333 1.00 89.56 88 ASN A O 1
ATOM 723 N N . ALA A 1 89 ? -11.402 -3.881 11.431 1.00 90.38 89 ALA A N 1
ATOM 724 C CA . ALA A 1 89 ? -10.197 -3.404 12.083 1.00 90.38 89 ALA A CA 1
ATOM 725 C C . ALA A 1 89 ? -9.039 -4.404 11.945 1.00 90.38 89 ALA A C 1
ATOM 727 O O . ALA A 1 89 ? -8.270 -4.622 12.880 1.00 90.38 89 ALA A O 1
ATOM 728 N N . PHE A 1 90 ? -8.941 -5.065 10.792 1.00 94.69 90 PHE A N 1
ATOM 729 C CA . PHE A 1 90 ? -7.911 -6.055 10.525 1.00 94.69 90 PHE A CA 1
ATOM 730 C C . PHE A 1 90 ? -6.842 -5.452 9.627 1.00 94.69 90 PHE A C 1
ATOM 732 O O . PHE A 1 90 ? -7.159 -4.888 8.575 1.00 94.69 90 PHE A O 1
ATOM 739 N N . TYR A 1 91 ? -5.581 -5.605 10.024 1.00 96.88 91 TYR A N 1
ATOM 740 C CA . TYR A 1 91 ? -4.457 -5.218 9.189 1.00 96.88 91 TYR A CA 1
ATOM 741 C C . TYR A 1 91 ? -3.467 -6.361 8.966 1.00 96.88 91 TYR A C 1
ATOM 743 O O . TYR A 1 91 ? -3.318 -7.255 9.804 1.00 96.88 91 TYR A O 1
ATOM 751 N N . VAL A 1 92 ? -2.756 -6.297 7.842 1.00 97.81 92 VAL A N 1
ATOM 752 C CA . VAL A 1 92 ? -1.591 -7.143 7.562 1.00 97.81 92 VAL A CA 1
ATOM 753 C C . VAL A 1 92 ? -0.407 -6.268 7.166 1.00 97.81 92 VAL A C 1
ATOM 755 O O . VAL A 1 92 ? -0.582 -5.320 6.408 1.00 97.81 92 VAL A O 1
ATOM 758 N N . GLU A 1 93 ? 0.794 -6.568 7.648 1.00 96.44 93 GLU A N 1
ATOM 759 C CA . GLU A 1 93 ? 2.017 -5.873 7.228 1.00 96.44 93 GLU A CA 1
ATOM 760 C C . GLU A 1 93 ? 3.156 -6.859 6.966 1.00 96.44 93 GLU A C 1
ATOM 762 O O . GLU A 1 93 ? 3.334 -7.830 7.710 1.00 96.44 93 GLU A O 1
ATOM 767 N N . PHE A 1 94 ? 3.901 -6.605 5.890 1.00 91.88 94 PHE A N 1
ATOM 768 C CA . PHE A 1 94 ? 5.061 -7.385 5.461 1.00 91.88 94 PHE A CA 1
ATOM 769 C C . PHE A 1 94 ? 6.368 -6.618 5.726 1.00 91.88 94 PHE A C 1
ATOM 771 O O . PHE A 1 94 ? 6.345 -5.394 5.782 1.00 91.88 94 PHE A O 1
ATOM 778 N N . GLY A 1 95 ? 7.482 -7.344 5.885 1.00 81.38 95 GLY A N 1
ATOM 779 C CA . GLY A 1 95 ? 8.852 -6.795 5.843 1.00 81.38 95 GLY A CA 1
ATOM 780 C C . GLY A 1 95 ? 9.205 -5.805 6.953 1.00 81.38 95 GLY A C 1
ATOM 781 O O . GLY A 1 95 ? 9.883 -4.805 6.744 1.00 81.38 95 GLY A O 1
ATOM 782 N N . ILE A 1 96 ? 8.759 -6.088 8.172 1.00 82.00 96 ILE A N 1
ATOM 783 C CA . ILE A 1 96 ? 8.975 -5.200 9.318 1.00 82.00 96 ILE A CA 1
ATOM 784 C C . ILE A 1 96 ? 10.438 -5.245 9.756 1.00 82.00 96 ILE A C 1
ATOM 786 O O . ILE A 1 96 ? 10.945 -6.303 10.114 1.00 82.00 96 ILE A O 1
ATOM 790 N N . ASN A 1 97 ? 11.082 -4.079 9.821 1.00 73.62 97 ASN A N 1
ATOM 791 C CA . ASN A 1 97 ? 12.503 -3.967 10.162 1.00 73.62 97 ASN A CA 1
ATOM 792 C C . ASN A 1 97 ? 12.827 -4.136 11.663 1.00 73.62 97 ASN A C 1
ATOM 794 O O . ASN A 1 97 ? 13.913 -4.614 12.001 1.00 73.62 97 ASN A O 1
ATOM 798 N N . ASP A 1 98 ? 11.924 -3.755 12.577 1.00 76.81 98 ASP A N 1
ATOM 799 C CA . ASP A 1 98 ? 12.076 -3.977 14.027 1.00 76.81 98 ASP A CA 1
ATOM 800 C C . ASP A 1 98 ? 11.125 -5.071 14.525 1.00 76.81 98 ASP A C 1
ATOM 802 O O . ASP A 1 98 ? 9.908 -4.906 14.602 1.00 76.81 98 ASP A O 1
ATOM 806 N N . HIS A 1 99 ? 11.709 -6.187 14.935 1.00 76.94 99 HIS A N 1
ATOM 807 C CA . HIS A 1 99 ? 11.005 -7.415 15.282 1.00 76.94 99 HIS A CA 1
ATOM 808 C C . HIS A 1 99 ? 10.620 -7.482 16.769 1.00 76.94 99 HIS A C 1
ATOM 810 O O . HIS A 1 99 ? 9.825 -8.343 17.157 1.00 76.94 99 HIS A O 1
ATOM 816 N N . ASP A 1 100 ? 11.158 -6.581 17.599 1.00 74.00 100 ASP A N 1
ATOM 817 C CA . ASP A 1 100 ? 10.918 -6.561 19.042 1.00 74.00 100 ASP A CA 1
ATOM 818 C C . ASP A 1 100 ? 9.741 -5.648 19.382 1.00 74.00 100 ASP A C 1
ATOM 820 O O . ASP A 1 100 ? 8.815 -6.054 20.088 1.00 74.00 100 ASP A O 1
ATOM 824 N N . ASN A 1 101 ? 9.748 -4.425 18.841 1.00 71.31 101 ASN A N 1
ATOM 825 C CA . ASN A 1 101 ? 8.754 -3.401 19.173 1.00 71.31 101 ASN A CA 1
ATOM 826 C C . ASN A 1 101 ? 7.942 -2.905 17.973 1.00 71.31 101 ASN A C 1
ATOM 828 O O . ASN A 1 101 ? 7.070 -2.046 18.157 1.00 71.31 101 ASN A O 1
ATOM 832 N N . ALA A 1 102 ? 8.202 -3.433 16.769 1.00 77.00 102 ALA A N 1
ATOM 833 C CA . ALA A 1 102 ? 7.607 -2.952 15.524 1.00 77.00 102 ALA A CA 1
ATOM 834 C C . ALA A 1 102 ? 7.795 -1.433 15.341 1.00 77.00 102 ALA A C 1
ATOM 836 O O . ALA A 1 102 ? 6.893 -0.722 14.899 1.00 77.00 102 ALA A O 1
ATOM 837 N N . ILE A 1 103 ? 8.961 -0.897 15.715 1.00 76.06 103 ILE A N 1
ATOM 838 C CA . ILE A 1 103 ? 9.369 0.443 15.287 1.00 76.06 103 ILE A CA 1
ATOM 839 C C . ILE A 1 103 ? 9.600 0.395 13.769 1.00 76.06 103 ILE A C 1
ATOM 841 O O . ILE A 1 103 ? 10.067 -0.599 13.231 1.00 76.06 103 ILE A O 1
ATOM 845 N N . GLN A 1 104 ? 9.251 1.467 13.064 1.00 82.94 104 GLN A N 1
ATOM 846 C CA . GLN A 1 104 ? 9.195 1.556 11.598 1.00 82.94 104 GLN A CA 1
ATOM 847 C C . GLN A 1 104 ? 8.026 0.818 10.934 1.00 82.94 104 GLN A C 1
ATOM 849 O O . GLN A 1 104 ? 7.881 0.936 9.724 1.00 82.94 104 GLN A O 1
ATOM 854 N N . SER A 1 105 ? 7.153 0.152 11.695 1.00 87.38 105 SER A N 1
ATOM 855 C CA . SER A 1 105 ? 5.934 -0.447 11.142 1.00 87.38 105 SER A CA 1
ATOM 856 C C . SER A 1 105 ? 4.878 0.613 10.834 1.00 87.38 105 SER A C 1
ATOM 858 O O . SER A 1 105 ? 4.582 1.469 11.674 1.00 87.38 105 SER A O 1
ATOM 860 N N . ASN A 1 106 ? 4.277 0.522 9.649 1.00 89.62 106 ASN A N 1
ATOM 861 C CA . ASN A 1 106 ? 3.190 1.398 9.215 1.00 89.62 106 ASN A CA 1
ATOM 862 C C . ASN A 1 106 ? 1.879 1.118 9.973 1.00 89.62 106 ASN A C 1
ATOM 864 O O . ASN A 1 106 ? 1.070 2.018 10.184 1.00 89.62 106 ASN A O 1
ATOM 868 N N . SER A 1 107 ? 1.658 -0.120 10.421 1.00 90.12 107 SER A N 1
ATOM 869 C CA . SER A 1 107 ? 0.435 -0.534 11.120 1.00 90.12 107 SER A CA 1
ATOM 870 C C . SER A 1 107 ? 0.509 -0.433 12.645 1.00 90.12 107 SER A C 1
ATOM 872 O O . SER A 1 107 ? -0.528 -0.405 13.315 1.00 90.12 107 SER A O 1
ATOM 874 N N . ARG A 1 108 ? 1.711 -0.368 13.233 1.00 88.50 108 ARG A N 1
ATOM 875 C CA . ARG A 1 108 ? 1.873 -0.477 14.689 1.00 88.50 108 ARG A CA 1
ATOM 876 C C . ARG A 1 108 ? 1.180 0.641 15.458 1.00 88.50 108 ARG A C 1
ATOM 878 O O . ARG A 1 108 ? 0.680 0.390 16.556 1.00 88.50 108 ARG A O 1
ATOM 885 N N . PHE A 1 109 ? 1.119 1.847 14.894 1.00 86.62 109 PHE A N 1
ATOM 886 C CA . PHE A 1 109 ? 0.374 2.935 15.517 1.00 86.62 109 PHE A CA 1
ATOM 887 C C . PHE A 1 109 ? -1.117 2.601 15.625 1.00 86.62 109 PHE A C 1
ATOM 889 O O . PHE A 1 109 ? -1.675 2.747 16.706 1.00 86.62 109 PHE A O 1
ATOM 896 N N . LEU A 1 110 ? -1.731 2.063 14.563 1.00 85.00 110 LEU A N 1
ATOM 897 C CA . LEU A 1 110 ? -3.146 1.667 14.557 1.00 85.00 110 LEU A CA 1
ATOM 898 C C . LEU A 1 110 ? -3.458 0.648 15.666 1.00 85.00 110 LEU A C 1
ATOM 900 O O . LEU A 1 110 ? -4.497 0.728 16.318 1.00 85.00 110 LEU A O 1
ATOM 904 N N . TYR A 1 111 ? -2.542 -0.292 15.917 1.00 85.44 111 TYR A N 1
ATOM 905 C CA . TYR A 1 111 ? -2.687 -1.293 16.977 1.00 85.44 111 TYR A CA 1
ATOM 906 C C . TYR A 1 111 ? -2.609 -0.718 18.399 1.00 85.44 111 TYR A C 1
ATOM 908 O O . TYR A 1 111 ? -3.321 -1.176 19.296 1.00 85.44 111 TYR A O 1
ATOM 916 N N . GLU A 1 112 ? -1.703 0.234 18.632 1.00 79.06 112 GLU A N 1
ATOM 917 C CA . GLU A 1 112 ? -1.455 0.798 19.965 1.00 79.06 112 GLU A CA 1
ATOM 918 C C . GLU A 1 112 ? -2.349 1.998 20.291 1.00 79.06 112 GLU A C 1
ATOM 920 O O . GLU A 1 112 ? -2.571 2.283 21.469 1.00 79.06 112 GLU A O 1
ATOM 925 N N . SER A 1 113 ? -2.868 2.698 19.281 1.00 70.88 113 SER A N 1
ATOM 926 C CA . SER A 1 113 ? -3.659 3.905 19.478 1.00 70.88 113 SER A CA 1
ATOM 927 C C . SER A 1 113 ? -5.045 3.582 20.033 1.00 70.88 113 SER A C 1
ATOM 929 O O . SER A 1 113 ? -5.866 2.931 19.384 1.00 70.88 113 SER A O 1
ATOM 931 N N . THR A 1 114 ? -5.335 4.108 21.218 1.00 59.12 114 THR A N 1
ATOM 932 C CA . THR A 1 114 ? -6.705 4.305 21.715 1.00 59.12 114 THR A CA 1
ATOM 933 C C . THR A 1 114 ? -7.309 5.618 21.208 1.00 59.12 114 THR A C 1
ATOM 935 O O . THR A 1 114 ? -8.525 5.788 21.243 1.00 59.12 114 THR A O 1
ATOM 938 N N . VAL A 1 115 ? -6.459 6.525 20.712 1.00 52.28 115 VAL A N 1
ATOM 939 C CA . VAL A 1 115 ? -6.821 7.839 20.177 1.00 52.28 115 VAL A CA 1
ATOM 940 C C . VAL A 1 115 ? -7.206 7.708 18.708 1.00 52.28 115 VAL A C 1
ATOM 942 O O . VAL A 1 115 ? -6.424 7.222 17.891 1.00 52.28 115 VAL A O 1
ATOM 945 N N . TRP A 1 116 ? -8.397 8.186 18.371 1.00 57.69 116 TRP A N 1
ATOM 946 C CA . TRP A 1 116 ? -8.890 8.277 17.003 1.00 57.69 116 TRP A CA 1
ATOM 947 C C . TRP A 1 116 ? -9.067 9.747 16.640 1.00 57.69 116 TRP A C 1
ATOM 949 O O . TRP A 1 116 ? -9.662 10.497 17.410 1.00 57.69 116 TRP A O 1
ATOM 959 N N . MET A 1 117 ? -8.547 10.171 15.484 1.00 52.66 117 MET A N 1
ATOM 960 C CA . MET A 1 117 ? -8.948 11.466 14.939 1.00 52.66 117 MET A CA 1
ATOM 961 C C . MET A 1 117 ? -10.317 11.314 14.293 1.00 52.66 117 MET A C 1
ATOM 963 O O . MET A 1 117 ? -10.440 10.687 13.239 1.00 52.66 117 MET A O 1
ATOM 967 N N . ASP A 1 118 ? -11.316 11.971 14.866 1.00 50.38 118 ASP A N 1
ATOM 968 C CA . ASP A 1 118 ? -12.470 12.380 14.084 1.00 50.38 118 ASP A CA 1
ATOM 969 C C . ASP A 1 118 ? -12.005 13.532 13.181 1.00 50.38 118 ASP A C 1
ATOM 971 O O . ASP A 1 118 ? -11.829 14.667 13.623 1.00 50.38 118 ASP A O 1
ATOM 975 N N . ALA A 1 119 ? -11.751 13.234 11.902 1.00 46.06 119 ALA A N 1
ATOM 976 C CA . ALA A 1 119 ? -11.135 14.131 10.910 1.00 46.06 119 ALA A CA 1
ATOM 977 C C . ALA A 1 119 ? -11.936 15.421 10.591 1.00 46.06 119 ALA A C 1
ATOM 979 O O . ALA A 1 119 ? -11.623 16.144 9.646 1.00 46.06 119 ALA A O 1
ATOM 980 N N . CYS A 1 120 ? -12.982 15.717 11.360 1.00 47.88 120 CYS A N 1
ATOM 981 C CA . CYS A 1 120 ? -13.819 16.902 11.227 1.00 47.88 120 CYS A CA 1
ATOM 982 C C . CYS A 1 120 ? -13.513 18.031 12.193 1.00 47.88 120 CYS A C 1
ATOM 984 O O . CYS A 1 120 ? -14.088 19.107 12.015 1.00 47.88 120 CYS A O 1
ATOM 986 N N . ASP A 1 121 ? -12.608 17.847 13.154 1.00 47.31 121 ASP A N 1
ATOM 987 C CA . ASP A 1 121 ? -12.068 18.994 13.879 1.00 47.31 121 ASP A CA 1
ATOM 988 C C . ASP A 1 121 ? -11.053 19.715 12.970 1.00 47.31 121 ASP A C 1
ATOM 990 O O . ASP A 1 121 ? -9.837 19.641 13.127 1.00 47.31 121 ASP A O 1
ATOM 994 N N . GLN A 1 122 ? -11.575 20.364 11.920 1.00 43.03 122 GLN A N 1
ATOM 995 C CA . GLN A 1 122 ? -10.822 21.023 10.843 1.00 43.03 122 GLN A CA 1
ATOM 996 C C . GLN A 1 122 ? -9.878 22.125 11.343 1.00 43.03 122 GLN A C 1
ATOM 998 O O . GLN A 1 122 ? -9.088 22.654 10.562 1.00 43.03 122 GLN A O 1
ATOM 1003 N N . GLN A 1 123 ? -9.967 22.488 12.620 1.00 39.34 123 GLN A N 1
ATOM 1004 C CA . GLN A 1 123 ? -9.200 23.564 13.224 1.00 39.34 123 GLN A CA 1
ATOM 1005 C C . GLN A 1 123 ? -8.014 23.061 14.053 1.00 39.34 123 GLN A C 1
ATOM 1007 O O . GLN A 1 123 ? -7.087 23.824 14.321 1.00 39.34 123 GLN A O 1
ATOM 1012 N N . PHE A 1 124 ? -7.993 21.774 14.399 1.00 39.72 124 PHE A N 1
ATOM 1013 C CA . PHE A 1 124 ? -6.961 21.206 15.245 1.00 39.72 124 PHE A CA 1
ATOM 1014 C C . PHE A 1 124 ? -6.571 19.832 14.693 1.00 39.72 124 PHE A C 1
ATOM 1016 O O . PHE A 1 124 ? -7.200 18.820 14.982 1.00 39.72 124 PHE A O 1
ATOM 1023 N N . GLY A 1 125 ? -5.452 19.771 13.955 1.00 41.84 125 GLY A N 1
ATOM 1024 C CA . GLY A 1 125 ? -4.639 18.546 13.975 1.00 41.84 125 GLY A CA 1
ATOM 1025 C C . GLY A 1 125 ? -4.411 18.127 15.435 1.00 41.84 125 GLY A C 1
ATOM 1026 O O . GLY A 1 125 ? -4.563 18.982 16.312 1.00 41.84 125 GLY A O 1
ATOM 1027 N N . PRO A 1 126 ? -4.091 16.855 15.732 1.00 41.12 126 PRO A N 1
ATOM 1028 C CA . PRO A 1 126 ? -4.157 16.340 17.097 1.00 41.12 126 PRO A CA 1
ATOM 1029 C C . PRO A 1 126 ? -3.453 17.312 18.040 1.00 41.12 126 PRO A C 1
ATOM 1031 O O . PRO A 1 126 ? -2.243 17.531 17.917 1.00 41.12 126 PRO A O 1
ATOM 1034 N N . ARG A 1 127 ? -4.226 17.974 18.919 1.00 38.72 127 ARG A N 1
ATOM 1035 C CA . ARG A 1 127 ? -3.642 18.840 19.943 1.00 38.72 127 ARG A CA 1
ATOM 1036 C C . ARG A 1 127 ? -2.641 17.961 20.675 1.00 38.72 127 ARG A C 1
ATOM 1038 O O . ARG A 1 127 ? -2.972 16.831 21.030 1.00 38.72 127 ARG A O 1
ATOM 1045 N N . GLN A 1 128 ? -1.428 18.460 20.906 1.00 38.66 128 GLN A N 1
ATOM 1046 C CA . GLN A 1 128 ? -0.410 17.749 21.693 1.00 38.66 128 GLN A CA 1
ATOM 1047 C C . GLN A 1 128 ? -0.925 17.309 23.085 1.00 38.66 128 GLN A C 1
ATOM 1049 O O . GLN A 1 128 ? -0.287 16.511 23.760 1.00 38.66 128 GLN A O 1
ATOM 1054 N N . GLU A 1 129 ? -2.090 17.796 23.500 1.00 36.88 129 GLU A N 1
ATOM 1055 C CA . GLU A 1 129 ? -2.781 17.484 24.747 1.00 36.88 129 GLU A CA 1
ATOM 1056 C C . GLU A 1 129 ? -3.621 16.190 24.693 1.00 36.88 129 GLU A C 1
ATOM 1058 O O . GLU A 1 129 ? -3.888 15.614 25.740 1.00 36.88 129 GLU A O 1
ATOM 1063 N N . PHE A 1 130 ? -3.972 15.662 23.510 1.00 37.81 130 PHE A N 1
ATOM 1064 C CA . PHE A 1 130 ? -4.728 14.398 23.371 1.00 37.81 130 PHE A CA 1
ATOM 1065 C C . PHE A 1 130 ? -3.861 13.132 23.521 1.00 37.81 130 PHE A C 1
ATOM 1067 O O . PHE A 1 130 ? -4.317 12.018 23.269 1.00 37.81 130 PHE A O 1
ATOM 1074 N N . TRP A 1 131 ? -2.603 13.288 23.946 1.00 38.66 131 TRP A N 1
ATOM 1075 C CA . TRP A 1 131 ? -1.686 12.189 24.261 1.00 38.66 131 TRP A CA 1
ATOM 1076 C C . TRP A 1 131 ? -1.773 11.736 25.723 1.00 38.66 131 TRP A C 1
ATOM 1078 O O . TRP A 1 131 ? -0.807 11.157 26.233 1.00 38.66 131 TRP A O 1
ATOM 1088 N N . SER A 1 132 ? -2.898 11.945 26.418 1.00 34.97 132 SER A N 1
ATOM 1089 C CA . SER A 1 132 ? -3.113 11.214 27.663 1.00 34.97 132 SER A CA 1
ATOM 1090 C C . SER A 1 132 ? -3.294 9.733 27.316 1.00 34.97 132 SER A C 1
ATOM 1092 O O . SER A 1 132 ? -4.376 9.212 27.065 1.00 34.97 132 SER A O 1
ATOM 1094 N N . LEU A 1 133 ? -2.170 9.015 27.332 1.00 39.94 133 LEU A N 1
ATOM 1095 C CA . LEU A 1 133 ? -2.121 7.633 27.775 1.00 39.94 133 LEU A CA 1
ATOM 1096 C C . LEU A 1 133 ? -2.666 7.637 29.205 1.00 39.94 133 LEU A C 1
ATOM 1098 O O . LEU A 1 133 ? -1.895 7.566 30.166 1.00 39.94 133 LEU A O 1
ATOM 1102 N N . GLU A 1 134 ? -3.977 7.807 29.376 1.00 37.59 134 GLU A N 1
ATOM 1103 C CA . GLU A 1 134 ? -4.579 7.532 30.657 1.00 37.59 134 GLU A CA 1
ATOM 1104 C C . GLU A 1 134 ? -4.266 6.071 30.929 1.00 37.59 134 GLU A C 1
ATOM 1106 O O . GLU A 1 134 ? -4.812 5.144 30.331 1.00 37.59 134 GLU A O 1
ATOM 1111 N N . LYS A 1 135 ? -3.356 5.873 31.881 1.00 37.16 135 LYS A N 1
ATOM 1112 C CA . LYS A 1 135 ? -3.225 4.658 32.673 1.00 37.16 135 LYS A CA 1
ATOM 1113 C C . LYS A 1 135 ? -4.489 4.485 33.531 1.00 37.16 135 LYS A C 1
ATOM 1115 O O . LYS A 1 135 ? -4.394 4.222 34.727 1.00 37.16 135 LYS A O 1
ATOM 1120 N N . GLY A 1 136 ? -5.665 4.685 32.939 1.00 35.56 136 GLY A N 1
ATOM 1121 C CA . GLY A 1 136 ? -6.941 4.303 33.493 1.00 35.56 136 GLY A CA 1
ATOM 1122 C C . GLY A 1 136 ? -6.943 2.788 33.536 1.00 35.56 136 GLY A C 1
ATOM 1123 O O . GLY A 1 136 ? -6.714 2.117 32.535 1.00 35.56 136 GLY A O 1
ATOM 1124 N N . SER A 1 137 ? -7.146 2.237 34.722 1.00 35.09 137 SER A N 1
ATOM 1125 C CA . SER A 1 137 ? -7.124 0.804 35.023 1.00 35.09 137 SER A CA 1
ATOM 1126 C C . SER A 1 137 ? -8.248 -0.010 34.353 1.00 35.09 137 SER A C 1
ATOM 1128 O O . SER A 1 137 ? -8.494 -1.148 34.747 1.00 35.09 137 SER A O 1
ATOM 1130 N N . GLY A 1 138 ? -8.920 0.543 33.341 1.00 37.94 138 GLY A N 1
ATOM 1131 C CA . GLY A 1 138 ? -9.872 -0.146 32.482 1.00 37.94 138 GLY A CA 1
ATOM 1132 C C . GLY A 1 138 ? -9.218 -0.488 31.148 1.00 37.94 138 GLY A C 1
ATOM 1133 O O . GLY A 1 138 ? -8.710 0.381 30.448 1.00 37.94 138 GLY A O 1
ATOM 1134 N N . THR A 1 139 ? -9.219 -1.764 30.777 1.00 36.94 139 THR A N 1
ATOM 1135 C CA . THR A 1 139 ? -8.750 -2.223 29.467 1.00 36.94 139 THR A CA 1
ATOM 1136 C C . THR A 1 139 ? -9.636 -1.644 28.361 1.00 36.94 139 THR A C 1
ATOM 1138 O O . THR A 1 139 ? -10.673 -2.224 28.041 1.00 36.94 139 THR A O 1
ATOM 1141 N N . VAL A 1 140 ? -9.248 -0.514 27.766 1.00 42.59 140 VAL A N 1
ATOM 1142 C CA . VAL A 1 140 ? -9.829 -0.065 26.494 1.00 42.59 140 VAL A CA 1
ATOM 1143 C C . VAL A 1 140 ? -9.518 -1.153 25.457 1.00 42.59 140 VAL A C 1
ATOM 1145 O O . VAL A 1 140 ? -8.341 -1.484 25.278 1.00 42.59 140 VAL A O 1
ATOM 1148 N N . PRO A 1 141 ? -10.522 -1.777 24.811 1.00 46.41 141 PRO A N 1
ATOM 1149 C CA . PRO A 1 141 ? -10.268 -2.828 23.838 1.00 46.41 141 PRO A CA 1
ATOM 1150 C C . PRO A 1 141 ? -9.397 -2.281 22.709 1.00 46.41 141 PRO A C 1
ATOM 1152 O O . PRO A 1 141 ? -9.750 -1.285 22.074 1.00 46.41 141 PRO A O 1
ATOM 1155 N N . LYS A 1 142 ? -8.259 -2.932 22.445 1.00 58.81 142 LYS A N 1
ATOM 1156 C CA . LYS A 1 142 ? -7.480 -2.650 21.237 1.00 58.81 142 LYS A CA 1
ATOM 1157 C C . LYS A 1 142 ? -8.386 -2.908 20.043 1.00 58.81 142 LYS A C 1
ATOM 1159 O O . LYS A 1 142 ? -8.865 -4.024 19.861 1.00 58.81 142 LYS A O 1
ATOM 1164 N N . ARG A 1 143 ? -8.668 -1.854 19.278 1.00 75.00 143 ARG A N 1
ATOM 1165 C CA . ARG A 1 143 ? -9.671 -1.906 18.212 1.00 75.00 143 ARG A CA 1
ATOM 1166 C C . ARG A 1 143 ? -9.181 -2.736 17.026 1.00 75.00 143 ARG A C 1
ATOM 1168 O O . ARG A 1 143 ? -10.003 -3.380 16.392 1.00 75.00 143 ARG A O 1
ATOM 1175 N N . TRP A 1 144 ? -7.868 -2.759 16.774 1.00 87.19 144 TRP A N 1
ATOM 1176 C CA . TRP A 1 144 ? -7.267 -3.465 15.644 1.00 87.19 144 TRP A CA 1
ATOM 1177 C C . TRP A 1 144 ? -6.689 -4.837 15.987 1.00 87.19 144 TRP A C 1
ATOM 1179 O O . TRP A 1 144 ? -6.040 -5.023 17.018 1.00 87.19 144 TRP A O 1
ATOM 1189 N N . HIS A 1 145 ? -6.838 -5.761 15.041 1.00 89.44 145 HIS A N 1
ATOM 1190 C CA . HIS A 1 145 ? -6.194 -7.068 15.021 1.00 89.44 145 HIS A CA 1
ATOM 1191 C C . HIS A 1 145 ? -5.177 -7.103 13.879 1.00 89.44 145 HIS A C 1
ATOM 1193 O O . HIS A 1 145 ? -5.515 -6.837 12.727 1.00 89.44 145 HIS A O 1
ATOM 1199 N N . GLY A 1 146 ? -3.926 -7.408 14.208 1.00 91.62 146 GLY A N 1
ATOM 1200 C CA . GLY A 1 146 ? -2.818 -7.362 13.259 1.00 91.62 146 GLY A CA 1
ATOM 1201 C C . GLY A 1 146 ? -2.232 -8.724 12.956 1.00 91.62 146 GLY A C 1
ATOM 1202 O O . GLY A 1 146 ? -2.062 -9.520 13.877 1.00 91.62 146 GLY A O 1
ATOM 1203 N N . LEU A 1 147 ? -1.859 -8.961 11.700 1.00 95.69 147 LEU A N 1
ATOM 1204 C CA . LEU A 1 147 ? -0.956 -10.033 11.284 1.00 95.69 147 LEU A CA 1
ATOM 1205 C C . LEU A 1 147 ? 0.336 -9.413 10.749 1.00 95.69 147 LEU A C 1
ATOM 1207 O O . LEU A 1 147 ? 0.313 -8.677 9.766 1.00 95.69 147 LEU A O 1
ATOM 1211 N N . LEU A 1 148 ? 1.458 -9.726 11.384 1.00 95.81 148 LEU A N 1
ATOM 1212 C CA . LEU A 1 148 ? 2.771 -9.271 10.947 1.00 95.81 148 LEU A CA 1
ATOM 1213 C C . LEU A 1 148 ? 3.515 -10.449 10.310 1.00 95.81 148 LEU A C 1
ATOM 1215 O O . LEU A 1 148 ? 3.488 -11.556 10.854 1.00 95.81 148 LEU A O 1
ATOM 1219 N N . LEU A 1 149 ? 4.172 -10.228 9.173 1.00 94.88 149 LEU A N 1
ATOM 1220 C CA . LEU A 1 149 ? 4.888 -11.268 8.431 1.00 94.88 149 LEU A CA 1
ATOM 1221 C C . LEU A 1 149 ? 6.314 -10.810 8.104 1.00 94.88 149 LEU A C 1
ATOM 1223 O O . LEU A 1 149 ? 6.509 -9.736 7.539 1.00 94.88 149 LEU A O 1
ATOM 1227 N N . ASP A 1 150 ? 7.305 -11.640 8.423 1.00 92.44 150 ASP A N 1
ATOM 1228 C CA . ASP A 1 150 ? 8.707 -11.414 8.054 1.00 92.44 150 ASP A CA 1
ATOM 1229 C C . ASP A 1 150 ? 9.367 -12.714 7.582 1.00 92.44 150 ASP A C 1
ATOM 1231 O O . ASP A 1 150 ? 9.040 -13.804 8.042 1.00 92.44 150 ASP A O 1
ATOM 1235 N N . VAL A 1 151 ? 10.352 -12.620 6.691 1.00 90.38 151 VAL A N 1
ATOM 1236 C CA . VAL A 1 151 ? 11.017 -13.805 6.132 1.00 90.38 151 VAL A CA 1
ATOM 1237 C C . VAL A 1 151 ? 12.025 -14.442 7.094 1.00 90.38 151 VAL A C 1
ATOM 1239 O O . VAL A 1 151 ? 12.391 -15.611 6.937 1.00 90.38 151 VAL A O 1
ATOM 1242 N N . LYS A 1 152 ? 12.507 -13.713 8.107 1.00 89.88 152 LYS A N 1
ATOM 1243 C CA . LYS A 1 152 ? 13.590 -14.167 8.995 1.00 89.88 152 LYS A CA 1
ATOM 1244 C C . LYS A 1 152 ? 13.124 -14.432 10.422 1.00 89.88 152 LYS A C 1
ATOM 1246 O O . LYS A 1 152 ? 13.612 -15.403 11.015 1.00 89.88 152 LYS A O 1
ATOM 1251 N N . HIS A 1 153 ? 12.192 -13.642 10.937 1.00 91.94 153 HIS A N 1
ATOM 1252 C CA . HIS A 1 153 ? 11.865 -13.569 12.355 1.00 91.94 153 HIS A CA 1
ATOM 1253 C C . HIS A 1 153 ? 10.411 -13.940 12.654 1.00 91.94 153 HIS A C 1
ATOM 1255 O O . HIS A 1 153 ? 9.537 -13.944 11.795 1.00 91.94 153 HIS A O 1
ATOM 1261 N N . SER A 1 154 ? 10.164 -14.263 13.919 1.00 94.00 154 SER A N 1
ATOM 1262 C CA . SER A 1 154 ? 8.835 -14.486 14.480 1.00 94.00 154 SER A CA 1
ATOM 1263 C C . SER A 1 154 ? 8.805 -13.925 15.894 1.00 94.00 154 SER A C 1
ATOM 1265 O O . SER A 1 154 ? 9.7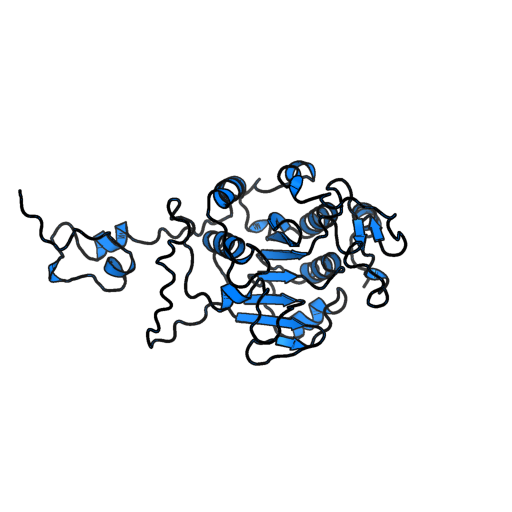65 -14.117 16.640 1.00 94.00 154 SER A O 1
ATOM 1267 N N . ASN A 1 155 ? 7.700 -13.304 16.284 1.00 93.25 155 ASN A N 1
ATOM 1268 C CA . ASN A 1 155 ? 7.488 -12.800 17.633 1.00 93.25 155 ASN A CA 1
ATOM 1269 C C . ASN A 1 155 ? 5.999 -12.942 18.006 1.00 93.25 155 ASN A C 1
ATOM 1271 O O . ASN A 1 155 ? 5.170 -12.128 17.581 1.00 93.25 155 ASN A O 1
ATOM 1275 N N . PRO A 1 156 ? 5.639 -13.952 18.823 1.00 92.12 156 PRO A N 1
ATOM 1276 C CA . PRO A 1 156 ? 4.257 -14.171 19.245 1.00 92.12 156 PRO A CA 1
ATOM 1277 C C . PRO A 1 156 ? 3.639 -12.982 19.994 1.00 92.12 156 PRO A C 1
ATOM 1279 O O . PRO A 1 156 ? 2.429 -12.787 19.921 1.00 92.12 156 PRO A O 1
ATOM 1282 N N . GLY A 1 157 ? 4.448 -12.163 20.679 1.00 89.69 157 GLY A N 1
ATOM 1283 C CA . GLY A 1 157 ? 3.971 -11.015 21.459 1.00 89.69 157 GLY A CA 1
ATOM 1284 C C . GLY A 1 157 ? 3.385 -9.883 20.611 1.00 89.69 157 GLY A C 1
ATOM 1285 O O . GLY A 1 157 ? 2.633 -9.057 21.125 1.00 89.69 157 GLY A O 1
ATOM 1286 N N . ILE A 1 158 ? 3.700 -9.858 19.315 1.00 88.50 158 ILE A N 1
ATOM 1287 C CA . ILE A 1 158 ? 3.193 -8.872 18.350 1.00 88.50 158 ILE A CA 1
ATOM 1288 C C . ILE A 1 158 ? 2.489 -9.536 17.158 1.00 88.50 158 ILE A C 1
ATOM 1290 O O . ILE A 1 158 ? 2.238 -8.881 16.154 1.00 88.50 158 ILE A O 1
ATOM 1294 N N . ASN A 1 159 ? 2.176 -10.833 17.269 1.00 93.56 159 ASN A N 1
ATOM 1295 C CA . ASN A 1 159 ? 1.624 -11.657 16.191 1.00 93.56 159 ASN A CA 1
ATOM 1296 C C . ASN A 1 159 ? 2.458 -11.614 14.891 1.00 93.56 159 ASN A C 1
ATOM 1298 O O . ASN A 1 159 ? 1.907 -11.570 13.790 1.00 93.56 159 ASN A O 1
ATOM 1302 N N . LEU A 1 160 ? 3.790 -11.616 15.036 1.00 94.81 160 LEU A N 1
ATOM 1303 C CA . LEU A 1 160 ? 4.751 -11.718 13.939 1.00 94.81 160 LEU A CA 1
ATOM 1304 C C . LEU A 1 160 ? 5.066 -13.178 13.637 1.00 94.81 160 LEU A C 1
ATOM 1306 O O . LEU A 1 160 ? 5.568 -13.907 14.498 1.00 94.81 160 LEU A O 1
ATOM 1310 N N . HIS A 1 161 ? 4.813 -13.583 12.398 1.00 95.62 161 HIS A N 1
ATOM 1311 C CA . HIS A 1 161 ? 5.075 -14.926 11.901 1.00 95.62 161 HIS A CA 1
ATOM 1312 C C . HIS A 1 161 ? 6.174 -14.916 10.854 1.00 95.62 161 HIS A C 1
ATOM 1314 O O . HIS A 1 161 ? 6.276 -13.996 10.044 1.00 95.62 161 HIS A O 1
ATOM 1320 N N . LYS A 1 162 ? 6.959 -15.993 10.860 1.00 95.44 162 LYS A N 1
ATOM 1321 C CA . LYS A 1 162 ? 8.000 -16.202 9.869 1.00 95.44 162 LYS A CA 1
ATOM 1322 C C . LYS A 1 162 ? 7.398 -16.781 8.591 1.00 95.44 162 LYS A C 1
ATOM 1324 O O . LYS A 1 162 ? 7.039 -17.957 8.582 1.00 95.44 162 LYS A O 1
ATOM 1329 N N . GLU A 1 163 ? 7.315 -15.980 7.537 1.00 95.44 163 GLU A N 1
ATOM 1330 C CA . GLU A 1 163 ? 6.761 -16.352 6.233 1.00 95.44 163 GLU A CA 1
ATOM 1331 C C . GLU A 1 163 ? 7.544 -15.703 5.090 1.00 95.44 163 GLU A C 1
ATOM 1333 O O . GLU A 1 163 ? 7.914 -14.533 5.150 1.00 95.44 163 GLU A O 1
ATOM 1338 N N . GLU A 1 164 ? 7.755 -16.446 4.006 1.00 93.19 164 GLU A N 1
ATOM 1339 C CA . GLU A 1 164 ? 8.319 -15.893 2.775 1.00 93.19 164 GLU A CA 1
ATOM 1340 C C . GLU A 1 164 ? 7.190 -15.411 1.859 1.00 93.19 164 GLU A C 1
ATOM 1342 O O . GLU A 1 164 ? 6.556 -16.191 1.138 1.00 93.19 164 GLU A O 1
ATOM 1347 N N . VAL A 1 165 ? 6.908 -14.109 1.919 1.00 94.12 165 VAL A N 1
ATOM 1348 C CA . VAL A 1 165 ? 5.872 -13.472 1.103 1.00 94.12 165 VAL A CA 1
ATOM 1349 C C . VAL A 1 165 ? 6.414 -13.204 -0.299 1.00 94.12 165 VAL A C 1
ATOM 1351 O O . VAL A 1 165 ? 7.377 -12.473 -0.492 1.00 94.12 165 VAL A O 1
ATOM 1354 N N . THR A 1 166 ? 5.759 -13.795 -1.291 1.00 94.44 166 THR A N 1
ATOM 1355 C CA . THR A 1 166 ? 6.008 -13.601 -2.721 1.00 94.44 166 THR A CA 1
ATOM 1356 C C . THR A 1 166 ? 4.667 -13.513 -3.438 1.00 94.44 166 THR A C 1
ATOM 1358 O O . THR A 1 166 ? 3.625 -13.874 -2.881 1.00 94.44 166 THR A O 1
ATOM 1361 N N . TRP A 1 167 ? 4.675 -13.122 -4.710 1.00 94.69 167 TRP A N 1
ATOM 1362 C CA . TRP A 1 167 ? 3.464 -13.141 -5.532 1.00 94.69 167 TRP A CA 1
ATOM 1363 C C . TRP A 1 167 ? 2.843 -14.548 -5.655 1.00 94.69 167 TRP A C 1
ATOM 1365 O O . TRP A 1 167 ? 1.633 -14.670 -5.819 1.00 94.69 167 TRP A O 1
ATOM 1375 N N . ARG A 1 168 ? 3.637 -15.622 -5.504 1.00 94.81 168 ARG A N 1
ATOM 1376 C CA . ARG A 1 168 ? 3.156 -17.017 -5.534 1.00 94.81 168 ARG A CA 1
ATOM 1377 C C . ARG A 1 168 ? 2.564 -17.477 -4.199 1.00 94.81 168 ARG A C 1
ATOM 1379 O O . ARG A 1 168 ? 1.668 -18.319 -4.182 1.00 94.81 168 ARG A O 1
ATOM 1386 N N . SER A 1 169 ? 3.070 -16.958 -3.080 1.00 96.06 169 SER A N 1
ATOM 1387 C CA . SER A 1 169 ? 2.730 -17.445 -1.734 1.00 96.06 169 SER A CA 1
ATOM 1388 C C . SER A 1 169 ? 1.703 -16.581 -0.999 1.00 96.06 169 SER A C 1
ATOM 1390 O O . SER A 1 169 ? 0.971 -17.115 -0.165 1.00 96.06 169 SER A O 1
ATOM 1392 N N . VAL A 1 170 ? 1.588 -15.283 -1.312 1.00 97.62 170 VAL A N 1
ATOM 1393 C CA . VAL A 1 170 ? 0.804 -14.316 -0.515 1.00 97.62 170 VAL A CA 1
ATOM 1394 C C . VAL A 1 170 ? -0.646 -14.754 -0.279 1.00 97.62 170 VAL A C 1
ATOM 1396 O O . VAL A 1 170 ? -1.120 -14.740 0.855 1.00 97.62 170 VAL A O 1
ATOM 1399 N N . VAL A 1 171 ? -1.339 -15.245 -1.310 1.00 98.00 171 VAL A N 1
ATOM 1400 C CA . VAL A 1 171 ? -2.734 -15.706 -1.192 1.00 98.00 171 VAL A CA 1
ATOM 1401 C C . VAL A 1 171 ? -2.847 -16.933 -0.281 1.00 98.00 171 VAL A C 1
ATOM 1403 O O . VAL A 1 171 ? -3.792 -17.046 0.500 1.00 98.00 171 VAL A O 1
ATOM 1406 N N . GLN A 1 172 ? -1.897 -17.867 -0.360 1.00 98.25 172 GLN A N 1
ATOM 1407 C CA . GLN A 1 172 ? -1.900 -19.061 0.488 1.00 98.25 172 GLN A CA 1
ATOM 1408 C C . GLN A 1 172 ? -1.622 -18.702 1.950 1.00 98.25 172 GLN A C 1
ATOM 1410 O O . GLN A 1 172 ? -2.283 -19.231 2.843 1.00 98.25 172 GLN A O 1
ATOM 1415 N N . ILE A 1 173 ? -0.707 -17.760 2.186 1.00 98.38 173 ILE A N 1
ATOM 1416 C CA . ILE A 1 173 ? -0.404 -17.237 3.519 1.00 98.38 173 ILE A CA 1
ATOM 1417 C C . ILE A 1 173 ? -1.642 -16.548 4.110 1.00 98.38 173 ILE A C 1
ATOM 1419 O O . ILE A 1 173 ? -2.039 -16.858 5.232 1.00 98.38 173 ILE A O 1
ATOM 1423 N N . PHE A 1 174 ? -2.331 -15.692 3.349 1.00 98.44 174 PHE A N 1
ATOM 1424 C CA . PHE A 1 174 ? -3.547 -15.024 3.832 1.00 98.44 174 PHE A CA 1
ATOM 1425 C C . PHE A 1 174 ? -4.644 -16.027 4.211 1.00 98.44 174 PHE A C 1
ATOM 1427 O O . PHE A 1 174 ? -5.298 -15.870 5.244 1.00 98.44 174 PHE A O 1
ATOM 1434 N N . ARG A 1 175 ? -4.810 -17.100 3.426 1.00 98.50 175 ARG A N 1
ATOM 1435 C CA . ARG A 1 175 ? -5.733 -18.199 3.754 1.00 98.50 175 ARG A CA 1
ATOM 1436 C C . ARG A 1 175 ? -5.313 -18.937 5.023 1.00 98.50 175 ARG A C 1
ATOM 1438 O O . ARG A 1 175 ? -6.157 -19.177 5.880 1.00 98.50 175 ARG A O 1
ATOM 1445 N N . LYS A 1 176 ? -4.023 -19.264 5.166 1.00 98.44 176 LYS A N 1
ATOM 1446 C CA . LYS A 1 176 ? -3.464 -19.949 6.346 1.00 98.44 176 LYS A CA 1
ATOM 1447 C C . LYS A 1 176 ? -3.788 -19.204 7.643 1.00 98.44 176 LYS A C 1
ATOM 1449 O O . LYS A 1 176 ? -4.131 -19.839 8.637 1.00 98.44 176 LYS A O 1
ATOM 1454 N N . TYR A 1 177 ? -3.693 -17.876 7.625 1.00 98.19 177 TYR A N 1
ATOM 1455 C CA . TYR A 1 177 ? -3.926 -17.027 8.795 1.00 98.19 177 TYR A CA 1
ATOM 1456 C C . TYR A 1 177 ? -5.359 -16.495 8.917 1.00 98.19 177 TYR A C 1
ATOM 1458 O O . TYR A 1 177 ? -5.625 -15.682 9.798 1.00 98.19 177 TYR A O 1
ATOM 1466 N N . ASN A 1 178 ? -6.292 -16.976 8.088 1.00 97.62 178 ASN A N 1
ATOM 1467 C CA . ASN A 1 178 ? -7.697 -16.557 8.092 1.00 97.62 178 ASN A CA 1
ATOM 1468 C C . ASN A 1 178 ? -7.874 -15.034 7.965 1.00 97.62 178 ASN A C 1
ATOM 1470 O O . ASN A 1 178 ? -8.744 -14.449 8.612 1.00 97.62 178 ASN A O 1
ATOM 1474 N N . VAL A 1 179 ? -7.048 -14.386 7.138 1.00 98.31 179 VAL A N 1
ATOM 1475 C CA . VAL A 1 179 ? -7.215 -12.959 6.841 1.00 98.31 179 VAL A CA 1
ATOM 1476 C C . VAL A 1 179 ? -8.596 -12.759 6.195 1.00 98.31 179 VAL A C 1
ATOM 1478 O O . VAL A 1 179 ? -8.950 -13.533 5.295 1.00 98.31 179 VAL A O 1
ATOM 1481 N N . PRO A 1 180 ? -9.394 -11.756 6.621 1.00 97.81 180 PRO A N 1
ATOM 1482 C CA . PRO A 1 180 ? -10.664 -11.431 5.973 1.00 97.81 180 PRO A CA 1
ATOM 1483 C C . PRO A 1 180 ? -10.475 -11.179 4.476 1.00 97.81 180 PRO A C 1
ATOM 1485 O O . PRO A 1 180 ? -9.421 -10.709 4.067 1.00 97.81 180 PRO A O 1
ATOM 1488 N N . LEU A 1 181 ? -11.493 -11.435 3.647 1.00 98.44 181 LEU A N 1
ATOM 1489 C CA . LEU A 1 181 ? -11.398 -11.145 2.206 1.00 98.44 181 LEU A CA 1
ATOM 1490 C C . LEU A 1 181 ? -11.247 -9.646 1.918 1.00 98.44 181 LEU A C 1
ATOM 1492 O O . LEU A 1 181 ? -10.622 -9.273 0.931 1.00 98.44 181 LEU A O 1
ATOM 1496 N N . GLU A 1 182 ? -11.772 -8.793 2.796 1.00 98.25 182 GLU A N 1
ATOM 1497 C CA . GLU A 1 182 ? -11.701 -7.334 2.684 1.00 98.25 182 GLU A CA 1
ATOM 1498 C C . GLU A 1 182 ? -11.071 -6.725 3.947 1.00 98.25 182 GLU A C 1
ATOM 1500 O O . GLU A 1 182 ? -11.771 -6.076 4.725 1.00 98.25 182 GLU A O 1
ATOM 1505 N N . PRO A 1 183 ? -9.778 -6.969 4.231 1.00 98.31 183 PRO A N 1
ATOM 1506 C CA . PRO A 1 183 ? -9.146 -6.398 5.417 1.00 98.31 183 PRO A CA 1
ATOM 1507 C C . PRO A 1 183 ? -9.144 -4.865 5.317 1.00 98.31 183 PRO A C 1
ATOM 1509 O O . PRO A 1 183 ? -9.065 -4.303 4.221 1.00 98.31 183 PRO A O 1
ATOM 1512 N N . ASP A 1 184 ? -9.229 -4.169 6.450 1.00 97.25 184 ASP A N 1
ATOM 1513 C CA . ASP A 1 184 ? -9.217 -2.704 6.438 1.00 97.25 184 ASP A CA 1
ATOM 1514 C C . ASP A 1 184 ? -7.893 -2.152 5.890 1.00 97.25 184 ASP A C 1
ATOM 1516 O O . ASP A 1 184 ? -7.913 -1.187 5.123 1.00 97.25 184 ASP A O 1
ATOM 1520 N N . TYR A 1 185 ? -6.758 -2.779 6.222 1.00 98.31 185 TYR A N 1
ATOM 1521 C CA . TYR A 1 185 ? -5.438 -2.294 5.817 1.00 98.31 185 TYR A CA 1
ATOM 1522 C C . TYR A 1 185 ? -4.457 -3.413 5.438 1.00 98.31 185 TYR A C 1
ATOM 1524 O O . TYR A 1 185 ? -4.385 -4.440 6.108 1.00 98.31 185 TYR A O 1
ATOM 1532 N N . VAL A 1 186 ? -3.657 -3.207 4.389 1.00 98.62 186 VAL A N 1
ATOM 1533 C CA . VAL A 1 186 ? -2.484 -4.044 4.092 1.00 98.62 186 VAL A CA 1
ATOM 1534 C C . VAL A 1 186 ? -1.279 -3.170 3.731 1.00 98.62 186 VAL A C 1
ATOM 1536 O O . VAL A 1 186 ? -1.365 -2.359 2.816 1.00 98.62 186 VAL A O 1
ATOM 1539 N N . SER A 1 187 ? -0.146 -3.355 4.407 1.00 97.81 187 SER A N 1
ATOM 1540 C CA . SER A 1 187 ? 1.133 -2.719 4.059 1.00 97.81 187 SER A CA 1
ATOM 1541 C C . SER A 1 187 ? 2.055 -3.715 3.362 1.00 97.81 187 SER A C 1
ATOM 1543 O O . SER A 1 187 ? 2.331 -4.785 3.909 1.00 97.81 187 SER A O 1
ATOM 1545 N N . ILE A 1 188 ? 2.524 -3.356 2.168 1.00 96.81 188 ILE A N 1
ATOM 1546 C CA . ILE A 1 188 ? 3.388 -4.166 1.308 1.00 96.81 188 ILE A CA 1
ATOM 1547 C C . ILE A 1 188 ? 4.727 -3.454 1.149 1.00 96.81 188 ILE A C 1
ATOM 1549 O O . ILE A 1 188 ? 4.841 -2.508 0.375 1.00 96.81 188 ILE A O 1
ATOM 1553 N N . ASP A 1 189 ? 5.708 -3.936 1.896 1.00 91.75 189 ASP A N 1
ATOM 1554 C CA . ASP A 1 189 ? 7.100 -3.508 1.831 1.00 91.75 189 ASP A CA 1
ATOM 1555 C C . ASP A 1 189 ? 7.940 -4.774 2.050 1.00 91.75 189 ASP A C 1
ATOM 1557 O O . ASP A 1 189 ? 7.969 -5.329 3.144 1.00 91.75 189 ASP A O 1
ATOM 1561 N N . ILE A 1 190 ? 8.455 -5.366 0.975 1.00 87.69 190 ILE A N 1
ATOM 1562 C CA . ILE A 1 190 ? 9.252 -6.605 0.990 1.00 87.69 190 ILE A CA 1
ATOM 1563 C C . ILE A 1 190 ? 10.561 -6.451 0.210 1.00 87.69 190 ILE A C 1
ATOM 1565 O O . ILE A 1 190 ? 11.136 -7.453 -0.228 1.00 87.69 190 ILE A O 1
ATOM 1569 N N . ASP A 1 191 ? 11.008 -5.210 0.019 1.00 80.75 191 ASP A N 1
ATOM 1570 C CA . ASP A 1 191 ? 12.201 -4.827 -0.729 1.00 80.75 191 ASP A CA 1
ATOM 1571 C C . ASP A 1 191 ? 12.221 -5.369 -2.174 1.00 80.75 191 ASP A C 1
ATOM 1573 O O . ASP A 1 191 ? 12.938 -6.322 -2.499 1.00 80.75 191 ASP A O 1
ATOM 1577 N N . SER A 1 192 ? 11.539 -4.675 -3.092 1.00 84.06 192 SER A N 1
ATOM 1578 C CA . SER A 1 192 ? 11.683 -4.715 -4.566 1.00 84.06 192 SER A CA 1
ATOM 1579 C C . SER A 1 192 ? 10.616 -5.462 -5.375 1.00 84.06 192 SER A C 1
ATOM 1581 O O . SER A 1 192 ? 10.507 -5.219 -6.580 1.00 84.06 192 SER A O 1
ATOM 1583 N N . CYS A 1 193 ? 9.857 -6.388 -4.786 1.00 92.12 193 CYS A N 1
ATOM 1584 C CA . CYS A 1 193 ? 8.862 -7.209 -5.507 1.00 92.12 193 CYS A CA 1
ATOM 1585 C C . CYS A 1 193 ? 7.405 -6.844 -5.173 1.00 92.12 193 CYS A C 1
ATOM 1587 O O . CYS A 1 193 ? 6.472 -7.592 -5.479 1.00 92.12 193 CYS A O 1
ATOM 1589 N N . ASP A 1 194 ? 7.221 -5.678 -4.568 1.00 94.56 194 ASP A N 1
ATOM 1590 C CA . ASP A 1 194 ? 6.011 -5.181 -3.915 1.00 94.56 194 ASP A CA 1
ATOM 1591 C C . ASP A 1 194 ? 4.819 -5.116 -4.867 1.00 94.56 194 ASP A C 1
ATOM 1593 O O . ASP A 1 194 ? 3.732 -5.604 -4.551 1.00 94.56 194 ASP A O 1
ATOM 1597 N N . LEU A 1 195 ? 5.046 -4.618 -6.088 1.00 96.75 195 LEU A N 1
ATOM 1598 C CA . LEU A 1 195 ? 4.017 -4.553 -7.126 1.00 96.75 195 LEU A CA 1
ATOM 1599 C C . LEU A 1 195 ? 3.448 -5.936 -7.443 1.00 96.75 195 LEU A C 1
ATOM 1601 O O . LEU A 1 195 ? 2.237 -6.071 -7.586 1.00 96.75 195 LEU A O 1
ATOM 1605 N N . TRP A 1 196 ? 4.283 -6.971 -7.539 1.00 96.69 196 TRP A N 1
ATOM 1606 C CA . TRP A 1 196 ? 3.821 -8.316 -7.892 1.00 96.69 196 TRP A CA 1
ATOM 1607 C C . TRP A 1 196 ? 3.049 -8.973 -6.751 1.00 96.69 196 TRP A C 1
ATOM 1609 O O . TRP A 1 196 ? 2.069 -9.675 -7.000 1.00 96.69 196 TRP A O 1
ATOM 1619 N N . VAL A 1 197 ? 3.440 -8.709 -5.501 1.00 97.12 197 VAL A N 1
ATOM 1620 C CA . VAL A 1 197 ? 2.671 -9.135 -4.323 1.00 97.12 197 VAL A CA 1
ATOM 1621 C C . VAL A 1 197 ? 1.321 -8.433 -4.284 1.00 97.12 197 VAL A C 1
ATOM 1623 O O . VAL A 1 197 ? 0.302 -9.106 -4.144 1.00 97.12 197 VAL A O 1
ATOM 1626 N N . PHE A 1 198 ? 1.293 -7.111 -4.476 1.00 98.19 198 PHE A N 1
ATOM 1627 C CA . PHE A 1 198 ? 0.060 -6.338 -4.615 1.00 98.19 198 PHE A CA 1
ATOM 1628 C C . PHE A 1 198 ? -0.840 -6.922 -5.713 1.00 98.19 198 PHE A C 1
ATOM 1630 O O . PHE A 1 198 ? -2.025 -7.182 -5.486 1.00 98.19 198 PHE A O 1
ATOM 1637 N N . PHE A 1 199 ? -0.271 -7.176 -6.891 1.00 96.06 199 PHE A N 1
ATOM 1638 C CA . PHE A 1 199 ? -1.009 -7.629 -8.063 1.00 96.06 199 PHE A CA 1
ATOM 1639 C C . PHE A 1 199 ? -1.575 -9.043 -7.889 1.00 96.06 199 PHE A C 1
ATOM 1641 O O . PHE A 1 199 ? -2.679 -9.292 -8.356 1.00 96.06 199 PHE A O 1
ATOM 1648 N N . ALA A 1 200 ? -0.863 -9.944 -7.204 1.00 97.31 200 ALA A N 1
ATOM 1649 C CA . ALA A 1 200 ? -1.349 -11.288 -6.881 1.00 97.31 200 ALA A CA 1
ATOM 1650 C C . ALA A 1 200 ? -2.385 -11.282 -5.751 1.00 97.31 200 ALA A C 1
ATOM 1652 O O . ALA A 1 200 ? -3.404 -11.966 -5.816 1.00 97.31 200 ALA A O 1
ATOM 1653 N N . LEU A 1 201 ? -2.140 -10.495 -4.701 1.00 98.31 201 LEU A N 1
ATOM 1654 C CA . LEU A 1 201 ? -3.032 -10.401 -3.551 1.00 98.31 201 LEU A CA 1
ATOM 1655 C C . LEU A 1 201 ? -4.426 -9.918 -3.972 1.00 98.31 201 LEU A C 1
ATOM 1657 O O . LEU A 1 201 ? -5.437 -10.497 -3.567 1.00 98.31 201 LEU A O 1
ATOM 1661 N N . THR A 1 202 ? -4.467 -8.884 -4.813 1.00 98.25 202 THR A N 1
ATOM 1662 C CA . THR A 1 202 ? -5.704 -8.214 -5.245 1.00 98.25 202 THR A CA 1
ATOM 1663 C C . THR A 1 202 ? -6.528 -8.988 -6.278 1.00 98.25 202 THR A C 1
ATOM 1665 O O . THR A 1 202 ? -7.616 -8.554 -6.651 1.00 98.25 202 THR A O 1
ATOM 1668 N N . GLU A 1 203 ? -6.073 -10.169 -6.707 1.00 95.44 203 GLU A N 1
ATOM 1669 C CA . GLU A 1 203 ? -6.904 -11.106 -7.478 1.00 95.44 203 GLU A CA 1
ATOM 1670 C C . GLU A 1 203 ? -7.954 -11.811 -6.622 1.00 95.44 203 GLU A C 1
ATOM 1672 O O . GLU A 1 203 ? -8.974 -12.265 -7.140 1.00 95.44 203 GLU A O 1
ATOM 1677 N N . VAL A 1 204 ? -7.696 -11.934 -5.319 1.00 97.94 204 VAL A N 1
ATOM 1678 C CA . VAL A 1 204 ? -8.524 -12.722 -4.397 1.00 97.94 204 VAL A CA 1
ATOM 1679 C C . VAL A 1 204 ? -9.030 -11.873 -3.240 1.00 97.94 204 VAL A C 1
ATOM 1681 O O . VAL A 1 204 ? -10.184 -12.006 -2.837 1.00 97.94 204 VAL A O 1
ATOM 1684 N N . TYR A 1 205 ? -8.173 -11.008 -2.704 1.00 98.69 205 TYR A N 1
ATOM 1685 C CA . TYR A 1 205 ? -8.485 -10.137 -1.580 1.00 98.69 205 TYR A CA 1
ATOM 1686 C C . TYR A 1 205 ? -8.780 -8.722 -2.071 1.00 98.69 205 TYR A C 1
ATOM 1688 O O . TYR A 1 205 ? -8.238 -8.270 -3.074 1.00 98.69 205 TYR A O 1
ATOM 1696 N N . ARG A 1 206 ? -9.617 -7.992 -1.336 1.00 98.50 206 ARG A N 1
ATOM 1697 C CA . ARG A 1 206 ? -9.965 -6.597 -1.622 1.00 98.50 206 ARG A CA 1
ATOM 1698 C C . ARG A 1 206 ? -9.729 -5.698 -0.406 1.00 98.50 206 ARG A C 1
ATOM 1700 O O . ARG A 1 206 ? -10.709 -5.175 0.140 1.00 98.50 206 ARG A O 1
ATOM 1707 N N . PRO A 1 207 ? -8.468 -5.502 0.038 1.00 98.69 207 PRO A N 1
ATOM 1708 C CA . PRO A 1 207 ? -8.169 -4.567 1.118 1.00 98.69 207 PRO A CA 1
ATOM 1709 C C . PRO A 1 207 ? -8.783 -3.190 0.862 1.00 98.69 207 PRO A C 1
ATOM 1711 O O . PRO A 1 207 ? -8.854 -2.757 -0.288 1.00 98.69 207 PRO A O 1
ATOM 1714 N N . ARG A 1 208 ? -9.238 -2.499 1.906 1.00 98.31 208 ARG A N 1
ATOM 1715 C CA . ARG A 1 208 ? -9.843 -1.163 1.756 1.00 98.31 208 ARG A CA 1
ATOM 1716 C C . ARG A 1 208 ? -8.788 -0.088 1.509 1.00 98.31 208 ARG A C 1
ATOM 1718 O O . ARG A 1 208 ? -8.968 0.755 0.630 1.00 98.31 208 ARG A O 1
ATOM 1725 N N . VAL A 1 209 ? -7.682 -0.161 2.245 1.00 98.56 209 VAL A N 1
ATOM 1726 C CA . VAL A 1 209 ? -6.502 0.694 2.086 1.00 98.56 209 VAL A CA 1
ATOM 1727 C C . VAL A 1 209 ? -5.266 -0.192 1.947 1.00 98.56 209 VAL A C 1
ATOM 1729 O O . VAL A 1 209 ? -5.128 -1.179 2.671 1.00 98.56 209 VAL A O 1
ATOM 1732 N N . LEU A 1 210 ? -4.357 0.161 1.041 1.00 98.62 210 LEU A N 1
ATOM 1733 C CA . LEU A 1 210 ? -3.021 -0.418 0.972 1.00 98.62 210 LEU A CA 1
ATOM 1734 C C . LEU A 1 210 ? -1.941 0.657 1.015 1.00 98.62 210 LEU A C 1
ATOM 1736 O O . LEU A 1 210 ? -2.141 1.764 0.518 1.00 98.62 210 LEU A O 1
ATOM 1740 N N . THR A 1 211 ? -0.777 0.297 1.540 1.00 98.31 211 THR A N 1
ATOM 1741 C CA . THR A 1 211 ? 0.486 0.964 1.209 1.00 98.31 211 THR A CA 1
ATOM 1742 C C . THR A 1 211 ? 1.375 -0.006 0.450 1.00 98.31 211 THR A C 1
ATOM 1744 O O . THR A 1 211 ? 1.399 -1.190 0.781 1.00 98.31 211 THR A O 1
ATOM 1747 N N . VAL A 1 212 ? 2.051 0.474 -0.591 1.00 97.75 212 VAL A N 1
ATOM 1748 C CA . VAL A 1 212 ? 2.984 -0.326 -1.396 1.00 97.75 212 VAL A CA 1
ATOM 1749 C C . VAL A 1 212 ? 4.264 0.472 -1.607 1.00 97.75 212 VAL A C 1
ATOM 1751 O O . VAL A 1 212 ? 4.180 1.616 -2.068 1.00 97.75 212 VAL A O 1
ATOM 1754 N N . GLU A 1 213 ? 5.420 -0.113 -1.289 1.00 94.56 213 GLU A N 1
ATOM 1755 C CA . GLU A 1 213 ? 6.712 0.544 -1.494 1.00 94.56 213 GLU A CA 1
ATOM 1756 C C . GLU A 1 213 ? 6.935 0.855 -2.986 1.00 94.56 213 GLU A C 1
ATOM 1758 O O . GLU A 1 213 ? 6.624 0.052 -3.875 1.00 94.56 213 GLU A O 1
ATOM 1763 N N . TYR A 1 214 ? 7.472 2.040 -3.276 1.00 94.06 214 TYR A N 1
ATOM 1764 C CA . TYR A 1 214 ? 7.899 2.422 -4.618 1.00 94.06 214 TYR A CA 1
ATOM 1765 C C . TYR A 1 214 ? 9.284 3.049 -4.611 1.00 94.06 214 TYR A C 1
ATOM 1767 O O . TYR A 1 214 ? 9.709 3.728 -3.678 1.00 94.06 214 TYR A O 1
ATOM 1775 N N . ASN A 1 215 ? 9.971 2.913 -5.738 1.00 91.75 215 ASN A N 1
ATOM 1776 C CA . ASN A 1 215 ? 11.278 3.505 -5.921 1.00 91.75 215 ASN A CA 1
ATOM 1777 C C . ASN A 1 215 ? 11.160 4.900 -6.558 1.00 91.75 215 ASN A C 1
ATOM 1779 O O . ASN A 1 215 ? 10.973 5.059 -7.769 1.00 91.75 215 ASN A O 1
ATOM 1783 N N . ALA A 1 216 ? 11.341 5.927 -5.725 1.00 91.44 216 ALA A N 1
ATOM 1784 C CA . ALA A 1 216 ? 11.337 7.340 -6.115 1.00 91.44 216 ALA A CA 1
ATOM 1785 C C . ALA A 1 216 ? 12.485 7.749 -7.064 1.00 91.44 216 ALA A C 1
ATOM 1787 O O . ALA A 1 216 ? 12.502 8.880 -7.556 1.00 91.44 216 ALA A O 1
ATOM 1788 N N . ALA A 1 217 ? 13.459 6.871 -7.338 1.00 88.56 217 ALA A N 1
ATOM 1789 C CA . ALA A 1 217 ? 14.508 7.128 -8.325 1.00 88.56 217 ALA A CA 1
ATOM 1790 C C . ALA A 1 217 ? 13.991 7.083 -9.771 1.00 88.56 217 ALA A C 1
ATOM 1792 O O . ALA A 1 217 ? 14.622 7.663 -10.657 1.00 88.56 217 ALA A O 1
ATOM 1793 N N . TYR A 1 218 ? 12.866 6.407 -10.025 1.00 89.19 218 TYR A N 1
ATOM 1794 C CA . TYR A 1 218 ? 12.255 6.383 -11.349 1.00 89.19 218 TYR A CA 1
ATOM 1795 C C . TYR A 1 218 ? 11.457 7.666 -11.609 1.00 89.19 218 TYR A C 1
ATOM 1797 O O . TYR A 1 218 ? 10.707 8.108 -10.734 1.00 89.19 218 TYR A O 1
ATOM 1805 N N . PRO A 1 219 ? 11.580 8.271 -12.803 1.00 90.12 219 PRO A N 1
ATOM 1806 C CA . PRO A 1 219 ? 10.734 9.390 -13.190 1.00 90.12 219 PRO A CA 1
ATOM 1807 C C . PRO A 1 219 ? 9.287 8.925 -13.398 1.00 90.12 219 PRO A C 1
ATOM 1809 O O . PRO A 1 219 ? 9.035 7.779 -13.772 1.00 90.12 219 PRO A O 1
ATOM 1812 N N . LEU A 1 220 ? 8.335 9.846 -13.228 1.00 90.75 220 LEU A N 1
ATOM 1813 C CA . LEU A 1 220 ? 6.904 9.584 -13.435 1.00 90.75 220 LEU A CA 1
ATOM 1814 C C . LEU A 1 220 ? 6.573 9.118 -14.868 1.00 90.75 220 LEU A C 1
ATOM 1816 O O . LEU A 1 220 ? 5.558 8.467 -15.087 1.00 90.75 220 LEU A O 1
ATOM 1820 N N . SER A 1 221 ? 7.433 9.414 -15.844 1.00 89.25 221 SER A N 1
ATOM 1821 C CA . SER A 1 221 ? 7.271 8.986 -17.237 1.00 89.25 221 SER A CA 1
ATOM 1822 C C . SER A 1 221 ? 7.551 7.502 -17.486 1.00 89.25 221 SER A C 1
ATOM 1824 O O . SER A 1 221 ? 7.223 7.018 -18.565 1.00 89.25 221 SER A O 1
ATOM 1826 N N . ASN A 1 222 ? 8.176 6.783 -16.546 1.00 89.50 222 ASN A N 1
ATOM 1827 C CA . ASN A 1 222 ? 8.661 5.424 -16.784 1.00 89.50 222 ASN A CA 1
ATOM 1828 C C . ASN A 1 222 ? 7.878 4.411 -15.952 1.00 89.50 222 ASN A C 1
ATOM 1830 O O . ASN A 1 222 ? 7.929 4.453 -14.724 1.00 89.50 222 ASN A O 1
ATOM 1834 N N . ALA A 1 223 ? 7.239 3.441 -16.603 1.00 94.44 223 ALA A N 1
ATOM 1835 C CA . ALA A 1 223 ? 6.564 2.316 -15.955 1.00 94.44 223 ALA A CA 1
ATOM 1836 C C . ALA A 1 223 ? 7.533 1.151 -15.677 1.00 94.44 223 ALA A C 1
ATOM 1838 O O . ALA A 1 223 ? 7.272 0.008 -16.030 1.00 94.44 223 ALA A O 1
ATOM 1839 N N . THR A 1 224 ? 8.682 1.422 -15.056 1.00 92.88 224 THR A N 1
ATOM 1840 C CA . THR A 1 224 ? 9.666 0.375 -14.744 1.00 92.88 224 THR A CA 1
ATOM 1841 C C . THR A 1 224 ? 9.281 -0.414 -13.492 1.00 92.88 224 THR A C 1
ATOM 1843 O O . THR A 1 224 ? 8.826 0.161 -12.500 1.00 92.88 224 THR A O 1
ATOM 1846 N N . VAL A 1 225 ? 9.482 -1.730 -13.517 1.00 93.31 225 VAL A N 1
ATOM 1847 C CA . VAL A 1 225 ? 9.373 -2.606 -12.342 1.00 93.31 225 VAL A CA 1
ATOM 1848 C C . VAL A 1 225 ? 10.436 -3.703 -12.390 1.00 93.31 225 VAL A C 1
ATOM 1850 O O . VAL A 1 225 ? 10.820 -4.141 -13.476 1.00 93.31 225 VAL A O 1
ATOM 1853 N N . ALA A 1 226 ? 10.891 -4.167 -11.228 1.00 92.00 226 ALA A N 1
ATOM 1854 C CA . ALA A 1 226 ? 11.728 -5.355 -11.126 1.00 92.00 226 ALA A CA 1
ATOM 1855 C C . ALA A 1 226 ? 10.975 -6.608 -11.610 1.00 92.00 226 ALA A C 1
ATOM 1857 O O . ALA A 1 226 ? 9.846 -6.868 -11.197 1.00 92.00 226 ALA A O 1
ATOM 1858 N N . ASP A 1 227 ? 11.596 -7.417 -12.465 1.00 90.75 227 ASP A N 1
ATOM 1859 C CA . ASP A 1 227 ? 11.033 -8.653 -13.013 1.00 90.75 227 ASP A CA 1
ATOM 1860 C C . ASP A 1 227 ? 11.153 -9.813 -12.010 1.00 90.75 227 ASP A C 1
ATOM 1862 O O . ASP A 1 227 ? 11.957 -10.740 -12.149 1.00 90.75 227 ASP A O 1
ATOM 1866 N N . CYS A 1 228 ? 10.328 -9.758 -10.963 1.00 90.62 228 CYS A N 1
ATOM 1867 C CA . CYS A 1 228 ? 10.252 -10.811 -9.952 1.00 90.62 228 CYS A CA 1
ATOM 1868 C C . CYS A 1 228 ? 9.479 -12.057 -10.419 1.00 90.62 228 CYS A C 1
ATOM 1870 O O . CYS A 1 228 ? 9.392 -13.048 -9.686 1.00 90.62 228 CYS A O 1
ATOM 1872 N N . LEU A 1 229 ? 8.920 -12.056 -11.634 1.00 90.12 229 LEU A N 1
ATOM 1873 C CA . LEU A 1 229 ? 8.259 -13.236 -12.198 1.00 90.12 229 LEU A CA 1
ATOM 1874 C C . LEU A 1 229 ? 9.279 -14.335 -12.521 1.00 90.12 229 LEU A C 1
ATOM 1876 O O . LEU A 1 229 ? 8.988 -15.525 -12.351 1.00 90.12 229 LEU A O 1
ATOM 1880 N N . ARG A 1 230 ? 10.496 -13.925 -12.895 1.00 87.50 230 ARG A N 1
ATOM 1881 C CA . ARG A 1 230 ? 11.644 -14.796 -13.186 1.00 87.50 230 ARG A CA 1
ATOM 1882 C C . ARG A 1 230 ? 12.346 -15.379 -11.959 1.00 87.50 230 ARG A C 1
ATOM 1884 O O . ARG A 1 230 ? 13.335 -16.081 -12.137 1.00 87.50 230 ARG A O 1
ATOM 1891 N N . ASP A 1 231 ? 11.843 -15.102 -10.756 1.00 83.00 231 ASP A N 1
ATOM 1892 C CA . ASP A 1 231 ? 12.432 -15.552 -9.489 1.00 83.00 231 ASP A CA 1
ATOM 1893 C C . ASP A 1 231 ? 13.933 -15.194 -9.369 1.00 83.00 231 ASP A C 1
ATOM 1895 O O . ASP A 1 231 ? 14.805 -16.068 -9.339 1.00 83.00 231 ASP A O 1
ATOM 1899 N N . PRO A 1 232 ? 14.262 -13.888 -9.400 1.00 81.19 232 PRO A N 1
ATOM 1900 C CA . PRO A 1 232 ? 15.641 -13.427 -9.346 1.00 81.19 232 PRO A CA 1
ATOM 1901 C C . PRO A 1 232 ? 16.335 -13.927 -8.070 1.00 81.19 232 PRO A C 1
ATOM 1903 O O . PRO A 1 232 ? 15.751 -13.849 -6.986 1.00 81.19 232 PRO A O 1
ATOM 1906 N N . PRO A 1 233 ? 17.606 -14.377 -8.144 1.00 77.00 233 PRO A N 1
ATOM 1907 C CA . PRO A 1 233 ? 18.359 -14.758 -6.954 1.00 77.00 233 PRO A CA 1
ATOM 1908 C C . PRO A 1 233 ? 18.338 -13.643 -5.902 1.00 77.00 233 PRO A C 1
ATOM 1910 O O . PRO A 1 233 ? 18.460 -12.463 -6.241 1.00 77.00 233 PRO A O 1
ATOM 1913 N N . ARG A 1 234 ? 18.227 -13.988 -4.616 1.00 72.69 234 ARG A N 1
ATOM 1914 C CA . ARG A 1 234 ? 18.183 -12.988 -3.537 1.00 72.69 234 ARG A CA 1
ATOM 1915 C C . ARG A 1 234 ? 19.377 -12.026 -3.626 1.00 72.69 234 ARG A C 1
ATOM 1917 O O . ARG A 1 234 ? 20.524 -12.456 -3.709 1.00 72.69 234 ARG A O 1
ATOM 1924 N N . GLY A 1 235 ? 19.094 -10.724 -3.585 1.00 70.69 235 GLY A N 1
ATOM 1925 C CA . GLY A 1 235 ? 20.100 -9.661 -3.690 1.00 70.69 235 GLY A CA 1
ATOM 1926 C C . GLY A 1 235 ? 20.571 -9.347 -5.116 1.00 70.69 235 GLY A C 1
ATOM 1927 O O . GLY A 1 235 ? 21.418 -8.474 -5.282 1.00 70.69 235 GLY A O 1
ATOM 1928 N N . SER A 1 236 ? 20.040 -10.025 -6.142 1.00 72.19 236 SER A N 1
ATOM 1929 C CA . SER A 1 236 ? 20.307 -9.676 -7.549 1.00 72.19 236 SER A CA 1
ATOM 1930 C C . SER A 1 236 ? 19.523 -8.448 -8.013 1.00 72.19 236 SER A C 1
ATOM 1932 O O . SER A 1 236 ? 19.998 -7.710 -8.878 1.00 72.19 236 SER A O 1
ATOM 1934 N N . ILE A 1 237 ? 18.370 -8.181 -7.393 1.00 72.56 237 ILE A N 1
ATOM 1935 C CA . ILE A 1 237 ? 17.687 -6.900 -7.520 1.00 72.56 237 ILE A CA 1
ATOM 1936 C C . ILE A 1 237 ? 18.339 -5.919 -6.548 1.00 72.56 237 ILE A C 1
ATOM 1938 O O . ILE A 1 237 ? 18.415 -6.152 -5.342 1.00 72.56 237 ILE A O 1
ATOM 1942 N N . SER A 1 238 ? 18.843 -4.813 -7.086 1.00 67.94 238 SER A N 1
ATOM 1943 C CA . SER A 1 238 ? 19.412 -3.747 -6.272 1.00 67.94 238 SER A CA 1
ATOM 1944 C C . SER A 1 238 ? 18.297 -2.988 -5.559 1.00 67.94 238 SER A C 1
ATOM 1946 O O . SER A 1 238 ? 17.449 -2.424 -6.230 1.00 67.94 238 SER A O 1
ATOM 1948 N N . VAL A 1 239 ? 18.373 -2.827 -4.239 1.00 63.91 239 VAL A N 1
ATOM 1949 C CA . VAL A 1 239 ? 17.506 -1.897 -3.479 1.00 63.91 239 VAL A CA 1
ATOM 1950 C C . VAL A 1 239 ? 17.535 -0.454 -4.012 1.00 63.91 239 VAL A C 1
ATOM 1952 O O . VAL A 1 239 ? 16.598 0.307 -3.824 1.00 63.91 239 VAL A O 1
ATOM 1955 N N . LEU A 1 240 ? 18.598 -0.054 -4.721 1.00 62.31 240 LEU A N 1
ATOM 1956 C CA . LEU A 1 240 ? 18.681 1.264 -5.362 1.00 62.31 240 LEU A CA 1
ATOM 1957 C C . LEU A 1 240 ? 18.064 1.293 -6.770 1.00 62.31 240 LEU A C 1
ATOM 1959 O O . LEU A 1 240 ? 17.655 2.361 -7.224 1.00 62.31 240 LEU A O 1
ATOM 1963 N N . LYS A 1 241 ? 18.033 0.152 -7.475 1.00 67.19 241 LYS A N 1
ATOM 1964 C CA . LYS A 1 241 ? 17.660 0.036 -8.904 1.00 67.19 241 LYS A CA 1
ATOM 1965 C C . LYS A 1 241 ? 16.517 -0.958 -9.176 1.00 67.19 241 LYS A C 1
ATOM 1967 O O . LYS A 1 241 ? 16.340 -1.369 -10.321 1.00 67.19 241 LYS A O 1
ATOM 1972 N N . GLY A 1 242 ? 15.835 -1.393 -8.127 1.00 75.88 242 GLY A N 1
ATOM 1973 C CA . GLY A 1 242 ? 14.750 -2.364 -8.123 1.00 75.88 242 GLY A CA 1
ATOM 1974 C C . GLY A 1 242 ? 13.461 -1.744 -7.610 1.00 75.88 242 GLY A C 1
ATOM 1975 O O . GLY A 1 242 ? 13.372 -0.522 -7.470 1.00 75.88 242 GLY A O 1
ATOM 1976 N N . GLY A 1 243 ? 12.465 -2.577 -7.327 1.00 89.00 243 GLY A N 1
ATOM 1977 C CA . GLY A 1 243 ? 11.144 -2.097 -6.938 1.00 89.00 243 GLY A CA 1
ATOM 1978 C C . GLY A 1 243 ? 10.301 -1.697 -8.133 1.00 89.00 243 GLY A C 1
ATOM 1979 O O . GLY A 1 243 ? 10.571 -2.068 -9.277 1.00 89.00 243 GLY A O 1
ATOM 1980 N N . ALA A 1 244 ? 9.255 -0.934 -7.851 1.00 93.81 244 ALA A N 1
ATOM 1981 C CA . ALA A 1 244 ? 8.338 -0.417 -8.849 1.00 93.81 244 ALA A CA 1
ATOM 1982 C C . ALA A 1 244 ? 8.427 1.105 -8.915 1.00 93.81 244 ALA A C 1
ATOM 1984 O O . ALA A 1 244 ? 8.541 1.779 -7.892 1.00 93.81 244 ALA A O 1
ATOM 1985 N N . SER A 1 245 ? 8.345 1.668 -10.117 1.00 94.56 245 SER A N 1
ATOM 1986 C CA . SER A 1 245 ? 8.113 3.098 -10.268 1.00 94.56 245 SER A CA 1
ATOM 1987 C C . SER A 1 245 ? 6.697 3.469 -9.817 1.00 94.56 245 SER A C 1
ATOM 1989 O O . SER A 1 245 ? 5.776 2.644 -9.817 1.00 94.56 245 SER A O 1
ATOM 1991 N N . LEU A 1 246 ? 6.496 4.754 -9.509 1.00 95.94 246 LEU A N 1
ATOM 1992 C CA . LEU A 1 246 ? 5.165 5.295 -9.234 1.00 95.94 246 LEU A CA 1
ATOM 1993 C C . LEU A 1 246 ? 4.195 5.055 -10.405 1.00 95.94 246 LEU A C 1
ATOM 1995 O O . LEU A 1 246 ? 3.024 4.751 -10.185 1.00 95.94 246 LEU A O 1
ATOM 1999 N N . ALA A 1 247 ? 4.678 5.145 -11.647 1.00 96.19 247 ALA A N 1
ATOM 2000 C CA . ALA A 1 247 ? 3.849 4.903 -12.822 1.00 96.19 247 ALA A CA 1
ATOM 2001 C C . ALA A 1 247 ? 3.393 3.439 -12.918 1.00 96.19 247 ALA A C 1
ATOM 2003 O O . ALA A 1 247 ? 2.223 3.186 -13.201 1.00 96.19 247 ALA A O 1
ATOM 2004 N N . SER A 1 248 ? 4.274 2.478 -12.620 1.00 97.19 248 SER A N 1
ATOM 2005 C CA . SER A 1 248 ? 3.923 1.052 -12.590 1.00 97.19 248 SER A CA 1
ATOM 2006 C C . SER A 1 248 ? 2.850 0.760 -11.545 1.00 97.19 248 SER A C 1
ATOM 2008 O O . SER A 1 248 ? 1.861 0.095 -11.849 1.00 97.19 248 SER A O 1
ATOM 2010 N N . LEU A 1 249 ? 2.993 1.304 -10.331 1.00 97.88 249 LEU A N 1
ATOM 2011 C CA . LEU A 1 249 ? 1.996 1.128 -9.271 1.00 97.88 249 LEU A CA 1
ATOM 2012 C C . LEU A 1 249 ? 0.676 1.827 -9.582 1.00 97.88 249 LEU A C 1
ATOM 2014 O O . LEU A 1 249 ? -0.376 1.280 -9.270 1.00 97.88 249 LEU A O 1
ATOM 2018 N N . PHE A 1 250 ? 0.703 2.989 -10.237 1.00 98.00 250 PHE A N 1
ATOM 2019 C CA . PHE A 1 250 ? -0.516 3.637 -10.715 1.00 98.00 250 PHE A CA 1
ATOM 2020 C C . PHE A 1 250 ? -1.271 2.746 -11.708 1.00 98.00 250 PHE A C 1
ATOM 2022 O O . PHE A 1 250 ? -2.471 2.525 -11.545 1.00 98.00 250 PHE A O 1
ATOM 2029 N N . LEU A 1 251 ? -0.577 2.194 -12.707 1.00 97.81 251 LEU A N 1
ATOM 2030 C CA . LEU A 1 251 ? -1.184 1.298 -13.694 1.00 97.81 251 LEU A CA 1
ATOM 2031 C C . LEU A 1 251 ? -1.721 0.019 -13.038 1.00 97.81 251 LEU A C 1
ATOM 2033 O O . LEU A 1 251 ? -2.859 -0.369 -13.296 1.00 97.81 251 LEU A O 1
ATOM 2037 N N . ALA A 1 252 ? -0.942 -0.593 -12.142 1.00 98.06 252 ALA A N 1
ATOM 2038 C CA . ALA A 1 252 ? -1.353 -1.785 -11.408 1.00 98.06 252 ALA A CA 1
ATOM 2039 C C . ALA A 1 252 ? -2.579 -1.509 -10.523 1.00 98.06 252 ALA A C 1
ATOM 2041 O O . ALA A 1 252 ? -3.516 -2.304 -10.499 1.00 98.06 252 ALA A O 1
ATOM 2042 N N . ALA A 1 253 ? -2.601 -0.374 -9.818 1.00 98.25 253 ALA A N 1
ATOM 2043 C CA . ALA A 1 253 ? -3.727 0.034 -8.987 1.00 98.25 253 ALA A CA 1
ATOM 2044 C C . ALA A 1 253 ? -5.004 0.197 -9.819 1.00 98.25 253 ALA A C 1
ATOM 2046 O O . ALA A 1 253 ? -6.042 -0.351 -9.451 1.00 98.25 253 ALA A O 1
ATOM 2047 N N . ARG A 1 254 ? -4.919 0.874 -10.971 1.00 97.25 254 ARG A N 1
ATOM 2048 C CA . ARG A 1 254 ? -6.059 1.060 -11.882 1.00 97.25 254 ARG A CA 1
ATOM 2049 C C . ARG A 1 254 ? -6.610 -0.270 -12.388 1.00 97.25 254 ARG A C 1
ATOM 2051 O O . ARG A 1 254 ? -7.822 -0.457 -12.352 1.00 97.25 254 ARG A O 1
ATOM 2058 N N . GLU A 1 255 ? -5.741 -1.197 -12.784 1.00 97.56 255 GLU A N 1
ATOM 2059 C CA . GLU A 1 255 ? -6.147 -2.542 -13.218 1.00 97.56 255 GLU A CA 1
ATOM 2060 C C . GLU A 1 255 ? -6.882 -3.317 -12.111 1.00 97.56 255 GLU A C 1
ATOM 2062 O O . GLU A 1 255 ? -7.784 -4.109 -12.372 1.00 97.56 255 GLU A O 1
ATOM 2067 N N . ARG A 1 256 ? -6.522 -3.072 -10.847 1.00 97.62 256 ARG A N 1
ATOM 2068 C CA . ARG A 1 256 ? -7.072 -3.780 -9.684 1.00 97.62 256 ARG A CA 1
ATOM 2069 C C . ARG A 1 256 ? -8.226 -3.048 -8.989 1.00 97.62 256 ARG A C 1
ATOM 2071 O O . ARG A 1 256 ? -8.716 -3.534 -7.972 1.00 97.62 256 ARG A O 1
ATOM 2078 N N . GLY A 1 257 ? -8.698 -1.922 -9.530 1.00 97.75 257 GLY A N 1
ATOM 2079 C CA . GLY A 1 257 ? -9.803 -1.146 -8.949 1.00 97.75 257 GLY A CA 1
ATOM 2080 C C . GLY A 1 257 ? -9.404 -0.349 -7.703 1.00 97.75 257 GLY A C 1
ATOM 2081 O O . GLY A 1 257 ? -10.170 -0.253 -6.741 1.00 97.75 257 GLY A O 1
ATOM 2082 N N . TYR A 1 258 ? -8.189 0.196 -7.710 1.00 98.62 258 TYR A N 1
ATOM 2083 C CA . TYR A 1 258 ? -7.621 1.040 -6.664 1.00 98.62 258 TYR A CA 1
ATOM 2084 C C . TYR A 1 258 ? -7.203 2.405 -7.213 1.00 98.62 258 TYR A C 1
ATOM 2086 O O . TYR A 1 258 ? -6.863 2.567 -8.388 1.00 98.62 258 TYR A O 1
ATOM 2094 N N . ILE A 1 259 ? -7.200 3.396 -6.327 1.00 98.25 259 ILE A N 1
ATOM 2095 C CA . ILE A 1 259 ? -6.818 4.774 -6.615 1.00 98.25 259 ILE A CA 1
ATOM 2096 C C . ILE A 1 259 ? -5.610 5.152 -5.764 1.00 98.25 259 ILE A C 1
ATOM 2098 O O . ILE A 1 259 ? -5.620 4.952 -4.551 1.00 98.25 259 ILE A O 1
ATOM 2102 N N . VAL A 1 260 ? -4.594 5.744 -6.395 1.00 97.88 260 VAL A N 1
ATOM 2103 C CA . VAL A 1 260 ? -3.475 6.386 -5.693 1.00 97.88 260 VAL A CA 1
ATOM 2104 C C . VAL A 1 260 ? -3.995 7.647 -5.011 1.00 97.88 260 VAL A C 1
ATOM 2106 O O . VAL A 1 260 ? -4.330 8.617 -5.687 1.00 97.88 260 VAL A O 1
ATOM 2109 N N . VAL A 1 261 ? -4.087 7.647 -3.682 1.00 97.00 261 VAL A N 1
ATOM 2110 C CA . VAL A 1 261 ? -4.630 8.795 -2.938 1.00 97.00 261 VAL A CA 1
ATOM 2111 C C . VAL A 1 261 ? -3.552 9.695 -2.351 1.00 97.00 261 VAL A C 1
ATOM 2113 O O . VAL A 1 261 ? -3.792 10.892 -2.195 1.00 97.00 261 VAL A O 1
ATOM 2116 N N . TRP A 1 262 ? -2.381 9.147 -2.030 1.00 96.44 262 TRP A N 1
ATOM 2117 C CA . TRP A 1 262 ? -1.302 9.869 -1.359 1.00 96.44 262 TRP A CA 1
ATOM 2118 C C . TRP A 1 262 ? 0.046 9.178 -1.551 1.00 96.44 262 TRP A C 1
ATOM 2120 O O . TRP A 1 262 ? 0.080 7.982 -1.828 1.00 96.44 262 TRP A O 1
ATOM 2130 N N . LEU A 1 263 ? 1.142 9.912 -1.342 1.00 95.31 263 LEU A N 1
ATOM 2131 C CA . LEU A 1 263 ? 2.497 9.369 -1.277 1.00 95.31 263 LEU A CA 1
ATOM 2132 C C . LEU A 1 263 ? 3.199 9.794 0.009 1.00 95.31 263 LEU A C 1
ATOM 2134 O O . LEU A 1 263 ? 3.214 10.973 0.371 1.00 95.31 263 LEU A O 1
ATOM 2138 N N . THR A 1 264 ? 3.904 8.858 0.624 1.00 93.56 264 THR A N 1
ATOM 2139 C CA . THR A 1 264 ? 5.065 9.208 1.437 1.00 93.56 264 THR A CA 1
ATOM 2140 C C . THR A 1 264 ? 6.266 9.214 0.502 1.00 93.56 264 THR A C 1
ATOM 2142 O O . THR A 1 264 ? 6.681 8.151 0.046 1.00 93.56 264 THR A O 1
ATOM 2145 N N . CYS A 1 265 ? 6.803 10.394 0.153 1.00 91.19 265 CYS A N 1
ATOM 2146 C CA . CYS A 1 265 ? 7.931 10.456 -0.784 1.00 91.19 265 CYS A CA 1
ATOM 2147 C C . CYS A 1 265 ? 9.059 9.498 -0.340 1.00 91.19 265 CYS A C 1
ATOM 2149 O O . CYS A 1 265 ? 9.356 9.432 0.854 1.00 91.19 265 CYS A O 1
ATOM 2151 N N . TYR A 1 266 ? 9.691 8.809 -1.297 1.00 89.44 266 TYR A N 1
ATOM 2152 C CA . TYR A 1 266 ? 10.766 7.822 -1.089 1.00 89.44 266 TYR A CA 1
ATOM 2153 C C . TYR A 1 266 ? 10.385 6.490 -0.433 1.00 89.44 266 TYR A C 1
ATOM 2155 O O . TYR A 1 266 ? 11.275 5.658 -0.307 1.00 89.44 266 TYR A O 1
ATOM 2163 N N . LEU A 1 267 ? 9.133 6.309 -0.004 1.00 92.12 267 LEU A N 1
ATOM 2164 C CA . LEU A 1 267 ? 8.695 5.122 0.733 1.00 92.12 267 LEU A CA 1
ATOM 2165 C C . LEU A 1 267 ? 7.455 4.515 0.062 1.00 92.12 267 LEU A C 1
ATOM 2167 O O . LEU A 1 267 ? 7.573 3.735 -0.873 1.00 92.12 267 LEU A O 1
ATOM 2171 N N . ASP A 1 268 ? 6.260 4.938 0.475 1.00 95.38 268 ASP A N 1
ATOM 2172 C CA . ASP A 1 268 ? 5.010 4.247 0.153 1.00 95.38 268 ASP A CA 1
ATOM 2173 C C . ASP A 1 268 ? 4.073 5.040 -0.762 1.00 95.38 268 ASP A C 1
ATOM 2175 O O . ASP A 1 268 ? 3.868 6.250 -0.596 1.00 95.38 268 ASP A O 1
ATOM 2179 N N . VAL A 1 269 ? 3.391 4.313 -1.646 1.00 97.56 269 VAL A N 1
ATOM 2180 C CA . VAL A 1 269 ? 2.163 4.747 -2.320 1.00 97.56 269 VAL A CA 1
ATOM 2181 C C . VAL A 1 269 ? 0.958 4.303 -1.501 1.00 97.56 269 VAL A C 1
ATOM 2183 O O . VAL A 1 269 ? 0.813 3.119 -1.214 1.00 97.56 269 VAL A O 1
ATOM 2186 N N . PHE A 1 270 ? 0.052 5.225 -1.179 1.00 98.31 270 PHE A N 1
ATOM 2187 C CA . PHE A 1 270 ? -1.230 4.910 -0.552 1.00 98.31 270 PHE A CA 1
ATOM 2188 C C . PHE A 1 270 ? -2.280 4.656 -1.622 1.00 98.31 270 PHE A C 1
ATOM 2190 O O . PHE A 1 270 ? -2.586 5.536 -2.434 1.00 98.31 270 PHE A O 1
ATOM 2197 N N . LEU A 1 271 ? -2.869 3.470 -1.576 1.00 98.69 271 LEU A N 1
ATOM 2198 C CA . LEU A 1 271 ? -3.935 3.031 -2.456 1.00 98.69 271 LEU A CA 1
ATOM 2199 C C . LEU A 1 271 ? -5.225 2.881 -1.653 1.00 98.69 271 LEU A C 1
ATOM 2201 O O . LEU A 1 271 ? -5.230 2.280 -0.581 1.00 98.69 271 LEU A O 1
ATOM 2205 N N . VAL A 1 272 ? -6.333 3.389 -2.178 1.00 98.69 272 VAL A N 1
ATOM 2206 C CA . VAL A 1 272 ? -7.670 3.175 -1.605 1.00 98.69 272 VAL A CA 1
ATOM 2207 C C . VAL A 1 272 ? -8.540 2.498 -2.646 1.00 98.69 272 VAL A C 1
ATOM 2209 O O . VAL A 1 272 ? -8.457 2.816 -3.835 1.00 98.69 272 VAL A O 1
ATOM 2212 N N . ARG A 1 273 ? -9.351 1.537 -2.205 1.00 98.38 273 ARG A N 1
ATOM 2213 C CA . ARG A 1 273 ? -10.292 0.826 -3.072 1.00 98.38 273 ARG A CA 1
ATOM 2214 C C . ARG A 1 273 ? -11.257 1.824 -3.712 1.00 98.38 273 ARG A C 1
ATOM 2216 O O . ARG A 1 273 ? -11.794 2.694 -3.031 1.00 98.38 273 ARG A O 1
ATOM 2223 N N . GLU A 1 274 ? -11.436 1.737 -5.025 1.00 97.69 274 GLU A N 1
ATOM 2224 C CA . GLU A 1 274 ? -12.107 2.783 -5.807 1.00 97.69 274 GLU A CA 1
ATOM 2225 C C . GLU A 1 274 ? -13.563 3.029 -5.380 1.00 97.69 274 GLU A C 1
ATOM 2227 O O . GLU A 1 274 ? -14.011 4.171 -5.385 1.00 97.69 274 GLU A O 1
ATOM 2232 N N . ASP A 1 275 ? -14.274 1.990 -4.936 1.00 96.94 275 ASP A N 1
ATOM 2233 C CA . ASP A 1 275 ? -15.653 2.057 -4.429 1.00 96.94 275 ASP A CA 1
ATOM 2234 C C . ASP A 1 275 ? -15.795 2.826 -3.106 1.00 96.94 275 ASP A C 1
ATOM 2236 O O . ASP A 1 275 ? -16.908 3.147 -2.702 1.00 96.94 275 ASP A O 1
ATOM 2240 N N . LEU A 1 276 ? -14.685 3.134 -2.430 1.00 96.50 276 LEU A N 1
ATOM 2241 C CA . LEU A 1 276 ? -14.673 3.946 -1.214 1.00 96.50 276 LEU A CA 1
ATOM 2242 C C . LEU A 1 276 ? -14.497 5.440 -1.503 1.00 96.50 276 LEU A C 1
ATOM 2244 O O . LEU A 1 276 ? -14.582 6.250 -0.581 1.00 96.50 276 LEU A O 1
ATOM 2248 N N . LEU A 1 277 ? -14.224 5.826 -2.752 1.00 95.94 277 LEU A N 1
ATOM 2249 C CA . LEU A 1 277 ? -14.144 7.221 -3.175 1.00 95.94 277 LEU A CA 1
ATOM 2250 C C . LEU A 1 277 ? -15.484 7.679 -3.742 1.00 95.94 277 LEU A C 1
ATOM 2252 O O . LEU A 1 277 ? -16.234 6.899 -4.322 1.00 95.94 277 LEU A O 1
ATOM 2256 N N . CYS A 1 278 ? -15.784 8.971 -3.600 1.00 94.19 278 CYS A N 1
ATOM 2257 C CA . CYS A 1 278 ? -16.968 9.519 -4.252 1.00 94.19 278 CYS A CA 1
ATOM 2258 C C . CYS A 1 278 ? -16.793 9.493 -5.775 1.00 94.19 278 CYS A C 1
ATOM 2260 O O . CYS A 1 278 ? -15.671 9.566 -6.286 1.00 94.19 278 CYS A O 1
ATOM 2262 N N . GLU A 1 279 ? -17.901 9.418 -6.510 1.00 92.62 279 GLU A N 1
ATOM 2263 C CA . GLU A 1 279 ? -17.868 9.375 -7.972 1.00 92.62 279 GLU A CA 1
ATOM 2264 C C . GLU A 1 279 ? -17.046 10.542 -8.552 1.00 92.62 279 GLU A C 1
ATOM 2266 O O . GLU A 1 279 ? -17.146 11.689 -8.111 1.00 92.62 279 GLU A O 1
ATOM 2271 N N . GLY A 1 280 ? -16.177 10.232 -9.518 1.00 90.94 280 GLY A N 1
ATOM 2272 C CA . GLY A 1 280 ? -15.306 11.212 -10.172 1.00 90.94 280 GLY A CA 1
ATOM 2273 C C . GLY A 1 280 ? -14.093 11.679 -9.357 1.00 90.94 280 GLY A C 1
ATOM 2274 O O . GLY A 1 280 ? -13.305 12.466 -9.869 1.00 90.94 280 GLY A O 1
ATOM 2275 N N . GLN A 1 281 ? -13.897 11.199 -8.125 1.00 93.75 281 GLN A N 1
ATOM 2276 C CA . GLN A 1 281 ? -12.745 11.567 -7.296 1.00 93.75 281 GLN A CA 1
ATOM 2277 C C . GLN A 1 281 ? -11.487 10.755 -7.638 1.00 93.75 281 GLN A C 1
ATOM 2279 O O . GLN A 1 281 ? -11.578 9.615 -8.100 1.00 93.75 281 GLN A O 1
ATOM 2284 N N . GLY A 1 282 ? -10.315 11.325 -7.351 1.00 94.00 282 GLY A N 1
ATOM 2285 C CA . GLY A 1 282 ? -9.019 10.654 -7.480 1.00 94.00 282 GLY A CA 1
ATOM 2286 C C . GLY A 1 282 ? -8.367 10.767 -8.865 1.00 94.00 282 GLY A C 1
ATOM 2287 O O . GLY A 1 282 ? -9.058 11.023 -9.854 1.00 94.00 282 GLY A O 1
ATOM 2288 N N . PRO A 1 283 ? -7.041 10.554 -8.959 1.00 94.75 283 PRO A N 1
ATOM 2289 C CA . PRO A 1 283 ? -6.298 10.620 -10.215 1.00 94.75 283 PRO A CA 1
ATOM 2290 C C . PRO A 1 283 ? -6.731 9.524 -11.197 1.00 94.75 283 PRO A C 1
ATOM 2292 O O . PRO A 1 283 ? -6.903 8.359 -10.825 1.00 94.75 283 PRO A O 1
ATOM 2295 N N . ARG A 1 284 ? -6.887 9.894 -12.474 1.00 93.00 284 ARG A N 1
ATOM 2296 C CA . ARG A 1 284 ? -7.381 9.024 -13.560 1.00 93.00 284 ARG A CA 1
ATOM 2297 C C . ARG A 1 284 ? -6.358 8.799 -14.664 1.00 93.00 284 ARG A C 1
ATOM 2299 O O . ARG A 1 284 ? -6.498 7.861 -15.445 1.00 93.00 284 ARG A O 1
ATOM 2306 N N . SER A 1 285 ? -5.308 9.606 -14.691 1.00 94.2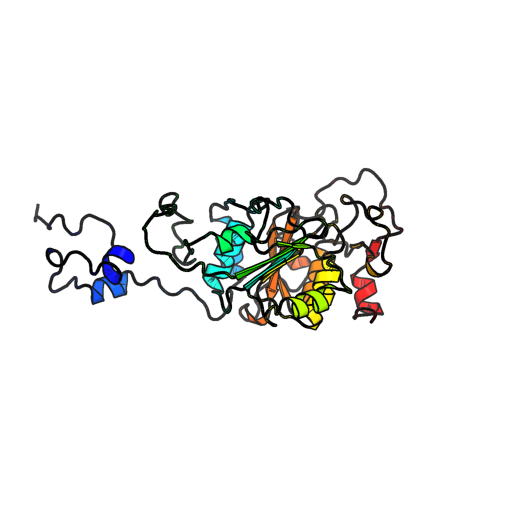5 285 SER A N 1
ATOM 2307 C CA . SER A 1 285 ? -4.178 9.513 -15.603 1.00 94.25 285 SER A CA 1
ATOM 2308 C C . SER A 1 285 ? -2.863 9.772 -14.866 1.00 94.25 285 SER A C 1
ATOM 2310 O O . SER A 1 285 ? -2.853 10.382 -13.798 1.00 94.25 285 SER A O 1
ATOM 2312 N N . LEU A 1 286 ? -1.732 9.368 -15.458 1.00 91.38 286 LEU A N 1
ATOM 2313 C CA . LEU A 1 286 ? -0.405 9.702 -14.918 1.00 91.38 286 LEU A CA 1
ATOM 2314 C C . LEU A 1 286 ? -0.192 11.217 -14.796 1.00 91.38 286 LEU A C 1
ATOM 2316 O O . LEU A 1 286 ? 0.514 11.661 -13.898 1.00 91.38 286 LEU A O 1
ATOM 2320 N N . ARG A 1 287 ? -0.842 12.013 -15.655 1.00 91.94 287 ARG A N 1
ATOM 2321 C CA . ARG A 1 287 ? -0.804 13.477 -15.589 1.00 91.94 287 ARG A CA 1
ATOM 2322 C C . ARG A 1 287 ? -1.393 14.009 -14.282 1.00 91.94 287 ARG A C 1
ATOM 2324 O O . ARG A 1 287 ? -0.886 14.974 -13.728 1.00 91.94 287 ARG A O 1
ATOM 2331 N N . ASP A 1 288 ? -2.414 13.350 -13.742 1.00 92.25 288 ASP A N 1
ATOM 2332 C CA . ASP A 1 288 ? -3.023 13.759 -12.471 1.00 92.25 288 ASP A CA 1
ATOM 2333 C C . ASP A 1 288 ? -2.082 13.515 -11.277 1.00 92.25 288 ASP A C 1
ATOM 2335 O O . ASP A 1 288 ? -2.272 14.092 -10.207 1.00 92.25 288 ASP A O 1
ATOM 2339 N N . LEU A 1 289 ? -1.037 12.696 -11.463 1.00 91.31 289 LEU A N 1
ATOM 2340 C CA . LEU A 1 289 ? 0.028 12.490 -10.483 1.00 91.31 289 LEU A CA 1
ATOM 2341 C C . LEU A 1 289 ? 1.159 13.522 -10.586 1.00 91.31 289 LEU A C 1
ATOM 2343 O O . LEU A 1 289 ? 2.063 13.476 -9.758 1.00 91.31 289 LEU A O 1
ATOM 2347 N N . GLU A 1 290 ? 1.129 14.471 -11.531 1.00 87.94 290 GLU A N 1
ATOM 2348 C CA . GLU A 1 290 ? 2.141 15.542 -11.626 1.00 87.94 290 GLU A CA 1
ATOM 2349 C C . GLU A 1 290 ? 2.231 16.370 -10.336 1.00 87.94 290 GLU A C 1
ATOM 2351 O O . GLU A 1 290 ? 3.303 16.863 -9.994 1.00 87.94 290 GLU A O 1
ATOM 2356 N N . PHE A 1 291 ? 1.139 16.453 -9.569 1.00 82.75 291 PHE A N 1
ATOM 2357 C CA . PHE A 1 291 ? 1.139 17.034 -8.224 1.00 82.75 291 PHE A CA 1
ATOM 2358 C C . PHE A 1 291 ? 2.149 16.356 -7.282 1.00 82.75 291 PHE A C 1
ATOM 2360 O O . PHE A 1 291 ? 2.749 17.006 -6.432 1.00 82.75 291 PHE A O 1
ATOM 2367 N N . PHE A 1 292 ? 2.364 15.054 -7.455 1.00 85.69 292 PHE A N 1
ATOM 2368 C CA . PHE A 1 292 ? 3.368 14.275 -6.741 1.00 85.69 292 PHE A CA 1
ATOM 2369 C C . PHE A 1 292 ? 4.713 14.207 -7.479 1.00 85.69 292 PHE A C 1
ATOM 2371 O O . PHE A 1 292 ? 5.567 13.399 -7.116 1.00 85.69 292 PHE A O 1
ATOM 2378 N N . GLY A 1 293 ? 4.925 15.022 -8.517 1.00 79.69 293 GLY A N 1
ATOM 2379 C CA . GLY A 1 293 ? 6.119 14.972 -9.362 1.00 79.69 293 GLY A CA 1
ATOM 2380 C C . GLY A 1 293 ? 7.426 15.126 -8.579 1.00 79.69 293 GLY A C 1
ATOM 2381 O O . GLY A 1 293 ? 8.408 14.468 -8.903 1.00 79.69 293 GLY A O 1
ATOM 2382 N N . GLU A 1 294 ? 7.420 15.898 -7.488 1.00 85.81 294 GLU A N 1
ATOM 2383 C CA . GLU A 1 294 ? 8.566 16.047 -6.575 1.00 85.81 294 GLU A CA 1
ATOM 2384 C C . GLU A 1 294 ? 8.867 14.791 -5.737 1.00 85.81 294 GLU A C 1
ATOM 2386 O O . GLU A 1 294 ? 9.915 14.702 -5.110 1.00 85.81 294 GLU A O 1
ATOM 2391 N N . CYS A 1 295 ? 7.981 13.797 -5.716 1.00 89.69 295 CYS A N 1
ATOM 2392 C CA . CYS A 1 295 ? 8.252 12.498 -5.105 1.00 89.69 295 CYS A CA 1
ATOM 2393 C C . CYS A 1 295 ? 8.799 11.467 -6.117 1.00 89.69 295 CYS A C 1
ATOM 2395 O O . CYS A 1 295 ? 9.136 10.355 -5.720 1.00 89.69 295 CYS A O 1
ATOM 2397 N N . ALA A 1 296 ? 8.893 11.799 -7.410 1.00 88.06 296 ALA A N 1
ATOM 2398 C CA . ALA A 1 296 ? 9.412 10.918 -8.458 1.00 88.06 296 ALA A CA 1
ATOM 2399 C C . ALA A 1 296 ? 10.666 11.518 -9.119 1.00 88.06 296 ALA A C 1
ATOM 2401 O O . ALA A 1 296 ? 10.863 12.732 -9.136 1.00 88.06 296 ALA A O 1
ATOM 2402 N N . GLY A 1 297 ? 11.541 10.669 -9.662 1.00 83.12 297 GLY A N 1
ATOM 2403 C CA . GLY A 1 297 ? 12.784 11.092 -10.321 1.00 83.12 297 GLY A CA 1
ATOM 2404 C C . GLY A 1 297 ? 13.797 11.795 -9.403 1.00 83.12 297 GLY A C 1
ATOM 2405 O O . GLY A 1 297 ? 14.585 12.608 -9.875 1.00 83.12 297 GLY A O 1
ATOM 2406 N N . GLN A 1 298 ? 13.785 11.506 -8.099 1.00 77.88 298 GLN A N 1
ATOM 2407 C CA . GLN A 1 298 ? 14.508 12.290 -7.083 1.00 77.88 298 GLN A CA 1
ATOM 2408 C C . GLN A 1 298 ? 15.980 11.898 -6.866 1.00 77.88 298 GLN A C 1
ATOM 2410 O O . GLN A 1 298 ? 16.697 12.564 -6.120 1.00 77.88 298 GLN A O 1
ATOM 2415 N N . ARG A 1 299 ? 16.471 10.820 -7.488 1.00 65.88 299 ARG A N 1
ATOM 2416 C CA . ARG A 1 299 ? 17.879 10.403 -7.366 1.00 65.88 299 ARG A CA 1
ATOM 2417 C C . ARG A 1 299 ? 18.581 10.512 -8.715 1.00 65.88 299 ARG A C 1
ATOM 2419 O O . ARG A 1 299 ? 18.190 9.839 -9.665 1.00 65.88 299 ARG A O 1
ATOM 2426 N N . VAL A 1 300 ? 19.632 11.340 -8.780 1.00 54.28 300 VAL A N 1
ATOM 2427 C CA . VAL A 1 300 ? 20.524 11.434 -9.947 1.00 54.28 300 VAL A CA 1
ATOM 2428 C C . VAL A 1 300 ? 21.197 10.081 -10.133 1.00 54.28 300 VAL A C 1
ATOM 2430 O O . VAL A 1 300 ? 21.957 9.621 -9.281 1.00 54.28 300 VAL A O 1
ATOM 2433 N N . GLN A 1 301 ? 20.880 9.426 -11.240 1.00 56.06 301 GLN A N 1
ATOM 2434 C CA . GLN A 1 301 ? 21.397 8.107 -11.563 1.00 56.06 301 GLN A CA 1
ATOM 2435 C C . GLN A 1 301 ? 22.805 8.264 -12.133 1.00 56.06 301 GLN A C 1
ATOM 2437 O O . GLN A 1 301 ? 22.981 8.736 -13.252 1.00 56.06 301 GLN A O 1
ATOM 2442 N N . THR A 1 302 ? 23.821 7.916 -11.347 1.00 47.19 302 THR A N 1
ATOM 2443 C CA . THR A 1 302 ? 25.230 8.045 -11.755 1.00 47.19 302 THR A CA 1
ATOM 2444 C C . THR A 1 302 ? 25.745 6.846 -12.551 1.00 47.19 302 THR A C 1
ATOM 2446 O O . THR A 1 302 ? 26.851 6.905 -13.068 1.00 47.19 302 THR A O 1
ATOM 2449 N N . GLU A 1 303 ? 24.967 5.766 -12.660 1.00 47.72 303 GLU A N 1
ATOM 2450 C CA . GLU A 1 303 ? 25.351 4.524 -13.340 1.00 47.72 303 GLU A CA 1
ATOM 2451 C C . GLU A 1 303 ? 24.164 3.966 -14.143 1.00 47.72 303 GLU A C 1
ATOM 2453 O O . GLU A 1 303 ? 23.036 4.030 -13.640 1.00 47.72 303 GLU A O 1
ATOM 2458 N N . PRO A 1 304 ? 24.378 3.358 -15.328 1.00 49.00 304 PRO A N 1
ATOM 2459 C CA . PRO A 1 304 ? 23.305 2.761 -16.120 1.00 49.00 304 PRO A CA 1
ATOM 2460 C C . PRO A 1 304 ? 22.502 1.722 -15.316 1.00 49.00 304 PRO A C 1
ATOM 2462 O O . PRO A 1 304 ? 23.031 1.033 -14.429 1.00 49.00 304 PRO A O 1
ATOM 2465 N N . PHE A 1 305 ? 21.206 1.597 -15.615 1.00 52.03 305 PHE A N 1
ATOM 2466 C CA . PHE A 1 305 ? 20.370 0.519 -15.087 1.00 52.03 305 PHE A CA 1
ATOM 2467 C C . PHE A 1 305 ? 20.998 -0.830 -15.446 1.00 52.03 305 PHE A C 1
ATOM 2469 O O . PHE A 1 305 ? 21.352 -1.059 -16.601 1.00 52.03 305 PHE A O 1
ATOM 2476 N N . ALA A 1 306 ? 21.117 -1.740 -14.478 1.00 51.62 306 ALA A N 1
ATOM 2477 C CA . ALA A 1 306 ? 21.309 -3.142 -14.827 1.00 51.62 306 ALA A CA 1
ATOM 2478 C C . ALA A 1 306 ? 19.978 -3.610 -15.435 1.00 51.62 306 ALA A C 1
ATOM 2480 O O . ALA A 1 306 ? 19.023 -3.870 -14.708 1.00 51.62 306 ALA A O 1
ATOM 2481 N N . ALA A 1 307 ? 19.889 -3.584 -16.765 1.00 57.97 307 ALA A N 1
ATOM 2482 C CA . ALA A 1 307 ? 18.661 -3.834 -17.517 1.00 57.97 307 ALA A CA 1
ATOM 2483 C C . ALA A 1 307 ? 18.109 -5.259 -17.321 1.00 57.97 307 ALA A C 1
ATOM 2485 O O . ALA A 1 307 ? 16.932 -5.495 -17.557 1.00 57.97 307 ALA A O 1
ATOM 2486 N N . ASP A 1 308 ? 18.934 -6.197 -16.852 1.00 69.19 308 ASP A N 1
ATOM 2487 C CA . ASP A 1 308 ? 18.645 -7.634 -16.926 1.00 69.19 308 ASP A CA 1
ATOM 2488 C C . ASP A 1 308 ? 17.493 -8.120 -16.023 1.00 69.19 308 ASP A C 1
ATOM 2490 O O . ASP A 1 308 ? 16.956 -9.210 -16.258 1.00 69.19 308 ASP A O 1
ATOM 2494 N N . TRP A 1 309 ? 17.116 -7.329 -15.010 1.00 81.44 309 TRP A N 1
ATOM 2495 C CA . TRP A 1 309 ? 16.086 -7.667 -14.015 1.00 81.44 309 TRP A CA 1
ATOM 2496 C C . TRP A 1 309 ? 14.950 -6.649 -13.925 1.00 81.44 309 TRP A C 1
ATOM 2498 O O . TRP A 1 309 ? 14.212 -6.666 -12.948 1.00 81.44 309 TRP A O 1
ATOM 2508 N N . ASN A 1 310 ? 14.803 -5.768 -14.913 1.00 86.88 310 ASN A N 1
ATOM 2509 C CA . ASN A 1 310 ? 13.703 -4.810 -14.975 1.00 86.88 310 ASN A CA 1
ATOM 2510 C C . ASN A 1 310 ? 12.896 -5.022 -16.258 1.00 86.88 310 ASN A C 1
ATOM 2512 O O . ASN A 1 310 ? 13.449 -5.404 -17.287 1.00 86.88 310 ASN A O 1
ATOM 2516 N N . LEU A 1 311 ? 11.600 -4.725 -16.207 1.00 90.81 311 LEU A N 1
ATOM 2517 C CA . LEU A 1 311 ? 10.726 -4.689 -17.377 1.00 90.81 311 LEU A CA 1
ATOM 2518 C C . LEU A 1 311 ? 9.860 -3.425 -17.383 1.00 90.81 311 LEU A C 1
ATOM 2520 O O . LEU A 1 311 ? 9.737 -2.736 -16.363 1.00 90.81 311 LEU A O 1
ATOM 2524 N N . ASP A 1 312 ? 9.266 -3.123 -18.537 1.00 93.62 312 ASP A N 1
ATOM 2525 C CA . ASP A 1 312 ? 8.216 -2.114 -18.651 1.00 93.62 312 ASP A CA 1
ATOM 2526 C C . ASP A 1 312 ? 6.860 -2.742 -18.298 1.00 93.62 312 ASP A C 1
ATOM 2528 O O . ASP A 1 312 ? 6.355 -3.638 -18.981 1.00 93.62 312 ASP A O 1
ATOM 2532 N N . PHE A 1 313 ? 6.276 -2.295 -17.189 1.00 95.75 313 PHE A N 1
ATOM 2533 C CA . PHE A 1 313 ? 5.022 -2.821 -16.674 1.00 95.75 313 PHE A CA 1
ATOM 2534 C C . PHE A 1 313 ? 3.839 -2.505 -17.592 1.00 95.75 313 PHE A C 1
ATOM 2536 O O . PHE A 1 313 ? 2.910 -3.306 -17.676 1.00 95.75 313 PHE A O 1
ATOM 2543 N N . ALA A 1 314 ? 3.855 -1.369 -18.297 1.00 95.69 314 ALA A N 1
ATOM 2544 C CA . ALA A 1 314 ? 2.786 -1.023 -19.226 1.00 95.69 314 ALA A CA 1
ATOM 2545 C C . ALA A 1 314 ? 2.788 -1.973 -20.432 1.00 95.69 314 ALA A C 1
ATOM 2547 O O . ALA A 1 314 ? 1.725 -2.452 -20.833 1.00 95.69 314 ALA A O 1
ATOM 2548 N N . GLU A 1 315 ? 3.968 -2.295 -20.971 1.00 96.00 315 GLU A N 1
ATOM 2549 C CA . GLU A 1 315 ? 4.109 -3.304 -22.026 1.00 96.00 315 GLU A CA 1
ATOM 2550 C C . GLU A 1 315 ? 3.695 -4.695 -21.536 1.00 96.00 315 GLU A C 1
ATOM 2552 O O . GLU A 1 315 ? 2.917 -5.379 -22.207 1.00 96.00 315 GLU A O 1
ATOM 2557 N N . TRP A 1 316 ? 4.147 -5.101 -20.344 1.00 95.94 316 TRP A N 1
ATOM 2558 C CA . TRP A 1 316 ? 3.761 -6.383 -19.751 1.00 95.94 316 TRP A CA 1
ATOM 2559 C C . TRP A 1 316 ? 2.244 -6.494 -19.556 1.00 95.94 316 TRP A C 1
ATOM 2561 O O . TRP A 1 316 ? 1.646 -7.517 -19.900 1.00 95.94 316 TRP A O 1
ATOM 2571 N N . LEU A 1 317 ? 1.599 -5.434 -19.059 1.00 95.25 317 LEU A N 1
ATOM 2572 C CA . LEU A 1 317 ? 0.156 -5.410 -18.830 1.00 95.25 317 LEU A CA 1
ATOM 2573 C C . LEU A 1 317 ? -0.625 -5.542 -20.145 1.00 95.25 317 LEU A C 1
ATOM 2575 O O . LEU A 1 317 ? -1.618 -6.263 -20.189 1.00 95.25 317 LEU A O 1
ATOM 2579 N N . GLN A 1 318 ? -0.157 -4.913 -21.227 1.00 94.50 318 GLN A N 1
ATOM 2580 C CA . GLN A 1 318 ? -0.770 -5.047 -22.553 1.00 94.50 318 GLN A CA 1
ATOM 2581 C C . GLN A 1 318 ? -0.609 -6.452 -23.146 1.00 94.50 318 GLN A C 1
ATOM 2583 O O . GLN A 1 318 ? -1.519 -6.947 -23.808 1.00 94.50 318 GLN A O 1
ATOM 2588 N N . GLN A 1 319 ? 0.546 -7.088 -22.938 1.00 94.00 319 GLN A N 1
ATOM 2589 C CA . GLN A 1 319 ? 0.860 -8.389 -23.536 1.00 94.00 319 GLN A CA 1
ATOM 2590 C C . GLN A 1 319 ? 0.258 -9.566 -22.760 1.00 94.00 319 GLN A C 1
ATOM 2592 O O . GLN A 1 319 ? -0.163 -10.552 -23.365 1.00 94.00 319 GLN A O 1
ATOM 2597 N N . HIS A 1 320 ? 0.226 -9.474 -21.431 1.00 91.06 320 HIS A N 1
ATOM 2598 C CA . HIS A 1 320 ? -0.151 -10.582 -20.555 1.00 91.06 320 HIS A CA 1
ATOM 2599 C C . HIS A 1 320 ? -1.425 -10.290 -19.762 1.00 91.06 320 HIS A C 1
ATOM 2601 O O . HIS A 1 320 ? -2.316 -11.137 -19.701 1.00 91.06 320 HIS A O 1
ATOM 2607 N N . GLY A 1 321 ? -1.514 -9.114 -19.131 1.00 84.94 321 GLY A N 1
ATOM 2608 C CA . GLY A 1 321 ? -2.678 -8.666 -18.353 1.00 84.94 321 GLY A CA 1
ATOM 2609 C C . GLY A 1 321 ? -2.978 -9.458 -17.072 1.00 84.94 321 GLY A C 1
ATOM 2610 O O . GLY A 1 321 ? -3.814 -9.044 -16.275 1.00 84.94 321 GLY A O 1
ATOM 2611 N N . ARG A 1 322 ? -2.337 -10.614 -16.862 1.00 87.31 322 ARG A N 1
ATOM 2612 C CA . ARG A 1 322 ? -2.556 -11.534 -15.736 1.00 87.31 322 ARG A CA 1
ATOM 2613 C C . ARG A 1 322 ? -1.266 -12.258 -15.378 1.00 87.31 322 ARG A C 1
ATOM 2615 O O . ARG A 1 322 ? -0.402 -12.455 -16.232 1.00 87.31 322 ARG A O 1
ATOM 2622 N N . LEU A 1 323 ? -1.156 -12.670 -14.118 1.00 87.62 323 LEU A N 1
ATOM 2623 C CA . LEU A 1 323 ? -0.012 -13.447 -13.650 1.00 87.62 323 LEU A CA 1
ATOM 2624 C C . LEU A 1 323 ? 0.017 -14.842 -14.302 1.00 87.62 323 LEU A C 1
ATOM 2626 O O . LEU A 1 323 ? -1.042 -15.428 -14.546 1.00 87.62 323 LEU A O 1
ATOM 2630 N N . PRO A 1 324 ? 1.212 -15.392 -14.580 1.00 80.06 324 PRO A N 1
ATOM 2631 C CA . PRO A 1 324 ? 1.350 -16.772 -15.020 1.00 80.06 324 PRO A CA 1
ATOM 2632 C C . PRO A 1 324 ? 1.096 -17.703 -13.825 1.00 80.06 324 PRO A C 1
ATOM 2634 O O . PRO A 1 324 ? 1.858 -17.682 -12.858 1.00 80.06 324 PRO A O 1
ATOM 2637 N N . PHE A 1 325 ? 0.016 -18.483 -13.879 1.00 63.53 325 PHE A N 1
ATOM 2638 C CA . PHE A 1 325 ? -0.327 -19.477 -12.855 1.00 63.53 325 PHE A CA 1
ATOM 2639 C C . PHE A 1 325 ? 0.339 -20.826 -13.098 1.00 63.53 325 PHE A C 1
ATOM 2641 O O . PHE A 1 325 ? 0.346 -21.272 -14.271 1.00 63.53 325 PHE A O 1
#